Protein AF-0000000068165553 (afdb_homodimer)

Foldseek 3Di:
DLLLVLLVLLLVLLVVLQVQLVCLQPPLCCCCVQFQVQCSVPCDNVNSNVSSVLSNVLSVLSNVCSVPVPDPVSLVVNLVSLVVLLVVLVCCDPPVVRGDPVSSVVSNCSSVVSNCCSVPPD/DLLLVLLVLLLVLLVVLQVQLVCLQPPLCCCCVQFQVQCSVPCDNVNSNVSSVLSNVLSVLSNVCSVPVPDPVSLVVNLVSLVVLLVVLVCCDPPVVRGDPVSSVVSNCSSVVSNCCSVPVD

Solvent-accessible surface area (backbone atoms only — not comparable to full-atom values): 11768 Å² total; per-residue (Å²): 118,69,62,57,52,51,24,51,51,31,40,51,54,17,51,53,27,44,52,50,18,50,40,28,70,73,36,84,52,54,52,26,65,55,38,30,52,64,36,44,88,37,53,26,74,59,21,27,45,32,43,17,52,26,32,40,49,47,19,48,40,27,38,48,19,32,74,39,69,81,40,61,64,37,38,54,43,37,49,50,43,31,51,50,49,37,48,52,47,47,42,30,36,72,67,70,50,26,20,48,64,79,49,38,42,60,59,39,50,54,24,48,51,50,46,50,43,57,71,70,70,103,115,70,63,56,53,51,24,51,49,32,40,51,53,18,50,52,28,43,51,50,18,50,40,28,70,72,36,86,52,54,51,26,65,55,37,30,52,65,36,46,88,36,53,25,73,57,21,28,45,31,43,17,52,28,31,39,50,46,20,49,40,26,40,48,19,32,76,39,68,81,40,61,64,37,39,53,41,36,51,50,44,31,50,50,49,37,49,51,48,48,41,31,37,74,68,69,51,26,20,47,65,80,48,38,42,60,59,41,50,54,24,49,52,50,48,51,43,58,72,70,73,102

Organism: Acanthamoeba castellanii (strain ATCC 30010 / Neff) (NCBI:txid1257118)

Structure (mmCIF, N/CA/C/O backbone):
data_AF-0000000068165553-model_v1
#
loop_
_entity.id
_entity.type
_entity.pdbx_description
1 polymer 'Erg28 protein'
#
loop_
_atom_site.group_PDB
_atom_site.id
_atom_site.type_symbol
_atom_site.label_atom_id
_atom_site.label_alt_id
_atom_site.label_comp_id
_atom_site.label_asym_id
_atom_site.label_entity_id
_atom_site.label_seq_id
_atom_site.pdbx_PDB_ins_code
_atom_site.Cartn_x
_atom_site.Cartn_y
_atom_site.Cartn_z
_atom_site.occupancy
_atom_site.B_iso_or_equiv
_atom_site.auth_seq_id
_atom_site.auth_comp_id
_atom_site.auth_asym_id
_atom_site.auth_atom_id
_atom_site.pdbx_PDB_model_num
ATOM 1 N N . MET A 1 1 ? -20.203 17.797 14 1 48 1 MET A N 1
ATOM 2 C CA . MET A 1 1 ? -20.969 16.547 14.094 1 48 1 MET A CA 1
ATOM 3 C C . MET A 1 1 ? -20.547 15.578 13 1 48 1 MET A C 1
ATOM 5 O O . MET A 1 1 ? -20.312 14.398 13.273 1 48 1 MET A O 1
ATOM 9 N N . PHE A 1 2 ? -20.453 16.016 11.672 1 54.91 2 PHE A N 1
ATOM 10 C CA . PHE A 1 2 ? -20.141 15.227 10.484 1 54.91 2 PHE A CA 1
ATOM 11 C C . PHE A 1 2 ? -18.703 14.758 10.508 1 54.91 2 PHE A C 1
ATOM 13 O O . PHE A 1 2 ? -18.391 13.648 10.062 1 54.91 2 PHE A O 1
ATOM 20 N N . ALA A 1 3 ? -17.859 15.406 11.117 1 66.31 3 ALA A N 1
ATOM 21 C CA . ALA A 1 3 ? -16.438 15.062 11.242 1 66.31 3 ALA A CA 1
ATOM 22 C C . ALA A 1 3 ? -16.25 13.844 12.133 1 66.31 3 ALA A C 1
ATOM 24 O O . ALA A 1 3 ? -15.523 12.906 11.773 1 66.31 3 ALA A O 1
ATOM 25 N N . ASN A 1 4 ? -17.109 13.852 13.039 1 88 4 ASN A N 1
ATOM 26 C CA . ASN A 1 4 ? -17 12.734 13.969 1 88 4 ASN A CA 1
ATOM 27 C C . ASN A 1 4 ? -17.422 11.422 13.312 1 88 4 ASN A C 1
ATOM 29 O O . ASN A 1 4 ? -16.766 10.391 13.492 1 88 4 ASN A O 1
ATOM 33 N N . ALA A 1 5 ? -18.453 11.531 12.453 1 94.44 5 ALA A N 1
ATOM 34 C CA . ALA A 1 5 ? -18.953 10.328 11.789 1 94.44 5 ALA A CA 1
ATOM 35 C C . ALA A 1 5 ? -17.922 9.797 10.789 1 94.44 5 ALA A C 1
ATOM 37 O O . ALA A 1 5 ? -17.703 8.586 10.695 1 94.44 5 ALA A O 1
ATOM 38 N N . LEU A 1 6 ? -17.359 10.664 10.094 1 97 6 LEU A N 1
ATOM 39 C CA . LEU A 1 6 ? -16.344 10.273 9.125 1 97 6 LEU A CA 1
ATOM 40 C C . LEU A 1 6 ? -15.148 9.648 9.828 1 97 6 LEU A C 1
ATOM 42 O O . LEU A 1 6 ? -14.633 8.617 9.383 1 97 6 LEU A O 1
ATOM 46 N N . GLU A 1 7 ? -14.703 10.266 10.867 1 97.88 7 GLU A N 1
ATOM 47 C CA . GLU A 1 7 ? -13.555 9.75 11.617 1 97.88 7 GLU A CA 1
ATOM 48 C C . GLU A 1 7 ? -13.844 8.352 12.164 1 97.88 7 GLU A C 1
ATOM 50 O O . GLU A 1 7 ? -12.969 7.48 12.133 1 97.88 7 GLU A O 1
ATOM 55 N N . ASN A 1 8 ? -15.031 8.195 12.641 1 98 8 ASN A N 1
ATOM 56 C CA . ASN A 1 8 ? -15.414 6.867 13.117 1 98 8 ASN A CA 1
ATOM 57 C C . ASN A 1 8 ? -15.453 5.852 11.977 1 98 8 ASN A C 1
ATOM 59 O O . ASN A 1 8 ? -15.008 4.715 12.133 1 98 8 ASN A O 1
ATOM 63 N N . TRP A 1 9 ? -16 6.207 10.867 1 98.38 9 TRP A N 1
ATOM 64 C CA . TRP A 1 9 ? -16.047 5.359 9.68 1 98.38 9 TRP A CA 1
ATOM 65 C C . TRP A 1 9 ? -14.641 4.953 9.25 1 98.38 9 TRP A C 1
ATOM 67 O O . TRP A 1 9 ? -14.375 3.768 9.039 1 98.38 9 TRP A O 1
ATOM 77 N N . LEU A 1 10 ? -13.797 5.941 9.172 1 98.69 10 LEU A N 1
ATOM 78 C CA . LEU A 1 10 ? -12.43 5.672 8.734 1 98.69 10 LEU A CA 1
ATOM 79 C C . LEU A 1 10 ? -11.703 4.766 9.727 1 98.69 10 LEU A C 1
ATOM 81 O O . LEU A 1 10 ? -10.875 3.945 9.336 1 98.69 10 LEU A O 1
ATOM 85 N N . THR A 1 11 ? -12.008 4.914 11.008 1 98.69 11 THR A N 1
ATOM 86 C CA . THR A 1 11 ? -11.422 4.039 12.023 1 98.69 11 THR A CA 1
ATOM 87 C C . THR A 1 11 ? -11.852 2.592 11.797 1 98.69 11 THR A C 1
ATOM 89 O O . THR A 1 11 ? -11.031 1.678 11.867 1 98.69 11 THR A O 1
ATOM 92 N N . VAL A 1 12 ? -13.109 2.408 11.531 1 98.62 12 VAL A N 1
ATOM 93 C CA . VAL A 1 12 ? -13.641 1.071 11.289 1 98.62 12 VAL A CA 1
ATOM 94 C C . VAL A 1 12 ? -13.008 0.484 10.031 1 98.62 12 VAL A C 1
ATOM 96 O O . VAL A 1 12 ? -12.57 -0.668 10.023 1 98.62 12 VAL A O 1
ATOM 99 N N . VAL A 1 13 ? -12.977 1.275 8.984 1 98.56 13 VAL A N 1
ATOM 100 C CA . VAL A 1 13 ? -12.406 0.824 7.719 1 98.56 13 VAL A CA 1
ATOM 101 C C . VAL A 1 13 ? -10.938 0.456 7.91 1 98.56 13 VAL A C 1
ATOM 103 O O . VAL A 1 13 ? -10.461 -0.54 7.359 1 98.56 13 VAL A O 1
ATOM 106 N N . ALA A 1 14 ? -10.227 1.279 8.656 1 98.75 14 ALA A N 1
ATOM 107 C CA . ALA A 1 14 ? -8.828 0.975 8.945 1 98.75 14 ALA A CA 1
ATOM 108 C C . ALA A 1 14 ? -8.695 -0.332 9.719 1 98.75 14 ALA A C 1
ATOM 110 O O . ALA A 1 14 ? -7.812 -1.143 9.438 1 98.75 14 ALA A O 1
ATOM 111 N N . ALA A 1 15 ? -9.547 -0.566 10.672 1 98.38 15 ALA A N 1
ATOM 112 C CA . ALA A 1 15 ? -9.531 -1.804 11.445 1 98.38 15 ALA A CA 1
ATOM 113 C C . ALA A 1 15 ? -9.797 -3.014 10.555 1 98.38 15 ALA A C 1
ATOM 115 O O . ALA A 1 15 ? -9.148 -4.051 10.695 1 98.38 15 ALA A O 1
ATOM 116 N N . LEU A 1 16 ? -10.75 -2.877 9.656 1 97.5 16 LEU A N 1
ATOM 117 C CA . LEU A 1 16 ? -11.047 -3.945 8.711 1 97.5 16 LEU A CA 1
ATOM 118 C C . LEU A 1 16 ? -9.836 -4.262 7.844 1 97.5 16 LEU A C 1
ATOM 120 O O . LEU A 1 16 ? -9.562 -5.426 7.547 1 97.5 16 LEU A O 1
ATOM 124 N N . SER A 1 17 ? -9.125 -3.232 7.445 1 97.94 17 SER A N 1
ATOM 125 C CA . SER A 1 17 ? -7.945 -3.418 6.609 1 97.94 17 SER A CA 1
ATOM 126 C C . SER A 1 17 ? -6.82 -4.09 7.387 1 97.94 17 SER A C 1
A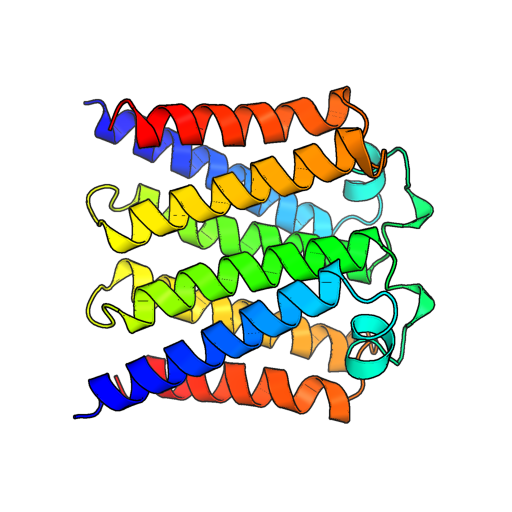TOM 128 O O . SER A 1 17 ? -6.066 -4.891 6.828 1 97.94 17 SER A O 1
ATOM 130 N N . ILE A 1 18 ? -6.652 -3.723 8.633 1 98.19 18 ILE A N 1
ATOM 131 C CA . ILE A 1 18 ? -5.656 -4.383 9.469 1 98.19 18 ILE A CA 1
ATOM 132 C C . ILE A 1 18 ? -6 -5.863 9.609 1 98.19 18 ILE A C 1
ATOM 134 O O . ILE A 1 18 ? -5.121 -6.723 9.516 1 98.19 18 ILE A O 1
ATOM 138 N N . PHE A 1 19 ? -7.246 -6.164 9.852 1 96.81 19 PHE A N 1
ATOM 139 C CA . PHE A 1 19 ? -7.695 -7.547 9.945 1 96.81 19 PHE A CA 1
ATOM 140 C C . PHE A 1 19 ? -7.426 -8.289 8.641 1 96.81 19 PHE A C 1
ATOM 142 O O . PHE A 1 19 ? -6.98 -9.438 8.664 1 96.81 19 PHE A O 1
ATOM 149 N N . GLY A 1 20 ? -7.738 -7.664 7.539 1 95.94 20 GLY A N 1
ATOM 150 C CA . GLY A 1 20 ? -7.438 -8.258 6.246 1 95.94 20 GLY A CA 1
ATOM 151 C C . GLY A 1 20 ? -5.961 -8.516 6.039 1 95.94 20 GLY A C 1
ATOM 152 O O . GLY A 1 20 ? -5.578 -9.555 5.496 1 95.94 20 GLY A O 1
ATOM 153 N N . SER A 1 21 ? -5.188 -7.547 6.441 1 97.81 21 SER A N 1
ATOM 154 C CA . SER A 1 21 ? -3.74 -7.715 6.359 1 97.81 21 SER A CA 1
ATOM 155 C C . SER A 1 21 ? -3.277 -8.914 7.18 1 97.81 21 SER A C 1
ATOM 157 O O . SER A 1 21 ? -2.498 -9.742 6.699 1 97.81 21 SER A O 1
ATOM 159 N N . LEU A 1 22 ? -3.729 -9.039 8.352 1 96.94 22 LEU A N 1
ATOM 160 C CA . LEU A 1 22 ? -3.365 -10.156 9.219 1 96.94 22 LEU A CA 1
ATOM 161 C C . LEU A 1 22 ? -3.783 -11.484 8.594 1 96.94 22 LEU A C 1
ATOM 163 O O . LEU A 1 22 ? -3.033 -12.461 8.648 1 96.94 22 LEU A O 1
ATOM 167 N N . GLN A 1 23 ? -4.953 -11.453 8.062 1 96 23 GLN A N 1
ATOM 168 C CA . GLN A 1 23 ? -5.426 -12.664 7.395 1 96 23 GLN A CA 1
ATOM 169 C C . GLN A 1 23 ? -4.523 -13.039 6.219 1 96 23 GLN A C 1
ATOM 171 O O . GLN A 1 23 ? -4.266 -14.219 5.977 1 96 23 GLN A O 1
ATOM 176 N N . ALA A 1 24 ? -4.137 -12.047 5.484 1 97.25 24 ALA A N 1
ATOM 177 C CA . ALA A 1 24 ? -3.266 -12.289 4.336 1 97.25 24 ALA A CA 1
ATOM 178 C C . ALA A 1 24 ? -1.939 -12.906 4.777 1 97.25 24 ALA A C 1
ATOM 180 O O . ALA A 1 24 ? -1.392 -13.773 4.09 1 97.25 24 ALA A O 1
ATOM 181 N N . TYR A 1 25 ? -1.4 -12.555 5.922 1 96.56 25 TYR A N 1
ATOM 182 C CA . TYR A 1 25 ? -0.109 -13.031 6.395 1 96.56 25 TYR A CA 1
ATOM 183 C C . TYR A 1 25 ? -0.252 -14.391 7.082 1 96.56 25 TYR A C 1
ATOM 185 O O . TYR A 1 25 ? 0.664 -15.211 7.039 1 96.56 25 TYR A O 1
ATOM 193 N N . LEU A 1 26 ? -1.396 -14.664 7.625 1 95.12 26 LEU A N 1
ATOM 194 C CA . LEU A 1 26 ? -1.494 -15.805 8.531 1 95.12 26 LEU A CA 1
ATOM 195 C C . LEU A 1 26 ? -2.279 -16.938 7.891 1 95.12 26 LEU A C 1
ATOM 197 O O . LEU A 1 26 ? -2.164 -18.094 8.312 1 95.12 26 LEU A O 1
ATOM 201 N N . SER A 1 27 ? -3.117 -16.578 6.996 1 93.5 27 SER A N 1
ATOM 202 C CA . SER A 1 27 ? -3.943 -17.594 6.359 1 93.5 27 SER A CA 1
ATOM 203 C C . SER A 1 27 ? -3.539 -17.812 4.906 1 93.5 27 SER A C 1
ATOM 205 O O . SER A 1 27 ? -3.451 -16.844 4.137 1 93.5 27 SER A O 1
ATOM 207 N N . THR A 1 28 ? -3.508 -19.062 4.496 1 90.5 28 THR A N 1
ATOM 208 C CA . THR A 1 28 ? -3.072 -19.391 3.143 1 90.5 28 THR A CA 1
ATOM 209 C C . THR A 1 28 ? -4.25 -19.359 2.176 1 90.5 28 THR A C 1
ATOM 211 O O . THR A 1 28 ? -4.078 -19.109 0.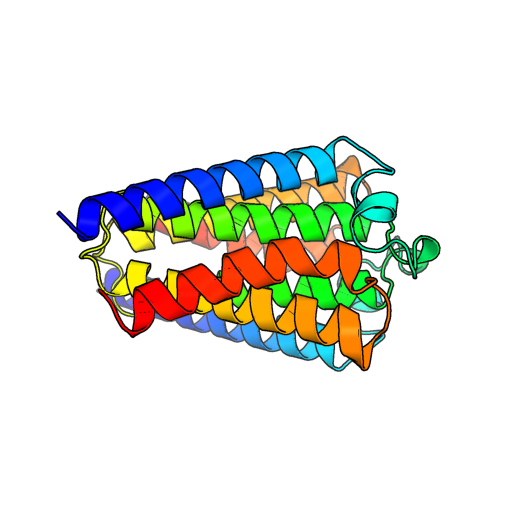981 1 90.5 28 THR A O 1
ATOM 214 N N . ASN A 1 29 ? -5.398 -19.484 2.697 1 94.06 29 ASN A N 1
ATOM 215 C CA . ASN A 1 29 ? -6.488 -19.75 1.765 1 94.06 29 ASN A CA 1
ATOM 216 C C . ASN A 1 29 ? -7.527 -18.625 1.792 1 94.06 29 ASN A C 1
ATOM 218 O O . ASN A 1 29 ? -8.328 -18.5 0.867 1 94.06 29 ASN A O 1
ATOM 222 N N . THR A 1 30 ? -7.48 -17.828 2.764 1 93.56 30 THR A N 1
ATOM 223 C CA . THR A 1 30 ? -8.555 -16.859 2.947 1 93.56 30 THR A CA 1
ATOM 224 C C . THR A 1 30 ? -8.602 -15.875 1.78 1 93.56 30 THR A C 1
ATOM 226 O O . THR A 1 30 ? -9.664 -15.648 1.196 1 93.56 30 THR A O 1
ATOM 229 N N . LEU A 1 31 ? -7.473 -15.305 1.436 1 95 31 LEU A N 1
ATOM 230 C CA . LEU A 1 31 ? -7.438 -14.344 0.342 1 95 31 LEU A CA 1
ATOM 231 C C . LEU A 1 31 ? -7.867 -14.992 -0.969 1 95 31 LEU A C 1
ATOM 233 O O . LEU A 1 31 ? -8.633 -14.398 -1.735 1 95 31 LEU A O 1
ATOM 237 N N . LYS A 1 32 ? -7.434 -16.234 -1.162 1 94.81 32 LYS A N 1
ATOM 238 C CA . LYS A 1 32 ? -7.762 -16.984 -2.369 1 94.81 32 LYS A CA 1
ATOM 239 C C . LYS A 1 32 ? -9.258 -17.266 -2.455 1 94.81 32 LYS A C 1
ATOM 241 O O . LYS A 1 32 ? -9.852 -17.156 -3.529 1 94.81 32 LYS A O 1
ATOM 246 N N . ASP A 1 33 ? -9.836 -17.562 -1.394 1 95.75 33 ASP A N 1
ATOM 247 C CA . ASP A 1 33 ? -11.219 -18.031 -1.386 1 95.75 33 ASP A CA 1
ATOM 248 C C . ASP A 1 33 ? -12.195 -16.859 -1.328 1 95.75 33 ASP A C 1
ATOM 250 O O . ASP A 1 33 ? -13.281 -16.922 -1.919 1 95.75 33 ASP A O 1
ATOM 254 N N . ARG A 1 34 ? -11.781 -15.805 -0.678 1 93.88 34 ARG A N 1
ATOM 255 C CA . ARG A 1 34 ? -12.75 -14.758 -0.386 1 93.88 34 ARG A CA 1
ATOM 256 C C . ARG A 1 34 ? -12.578 -13.562 -1.323 1 93.88 34 ARG A C 1
ATOM 258 O O . ARG A 1 34 ? -13.477 -12.734 -1.453 1 93.88 34 ARG A O 1
ATOM 265 N N . GLN A 1 35 ? -11.414 -13.508 -1.945 1 95.06 35 GLN A N 1
ATOM 266 C CA . GLN A 1 35 ? -11.195 -12.359 -2.82 1 95.06 35 GLN A CA 1
ATOM 267 C C . GLN A 1 35 ? -10.875 -12.805 -4.242 1 95.06 35 GLN A C 1
ATOM 269 O O . GLN A 1 35 ? -11.688 -12.648 -5.148 1 95.06 35 GLN A O 1
ATOM 274 N N . PHE A 1 36 ? -9.914 -13.461 -4.414 1 97.5 36 PHE A N 1
ATOM 275 C CA . PHE A 1 36 ? -9.453 -13.805 -5.754 1 97.5 36 PHE A CA 1
ATOM 276 C C . PHE A 1 36 ? -9.883 -15.219 -6.121 1 97.5 36 PHE A C 1
ATOM 278 O O . PHE A 1 36 ? -9.07 -16.016 -6.602 1 97.5 36 PHE A O 1
ATOM 285 N N . SER A 1 37 ? -11.156 -15.539 -5.926 1 96.69 37 SER A N 1
ATOM 286 C CA . SER A 1 37 ? -11.664 -16.906 -6.023 1 96.69 37 SER A CA 1
ATOM 287 C C . SER A 1 37 ? -11.727 -17.375 -7.473 1 96.69 37 SER A C 1
ATOM 289 O O . SER A 1 37 ? -11.797 -18.578 -7.742 1 96.69 37 SER A O 1
ATOM 291 N N . LEU A 1 38 ? -11.656 -16.484 -8.445 1 97.62 38 LEU A N 1
ATOM 292 C CA . LEU A 1 38 ? -11.695 -16.875 -9.852 1 97.62 38 LEU A CA 1
ATOM 293 C C . LEU A 1 38 ? -10.281 -17.125 -10.375 1 97.62 38 LEU A C 1
ATOM 295 O O . LEU A 1 38 ? -10.117 -17.578 -11.516 1 97.62 38 LEU A O 1
ATOM 299 N N . ALA A 1 39 ? -9.289 -16.875 -9.586 1 97.25 39 ALA A N 1
ATOM 300 C CA . ALA A 1 39 ? -7.887 -17.062 -9.961 1 97.25 39 ALA A CA 1
ATOM 301 C C . ALA A 1 39 ? -7.062 -17.531 -8.758 1 97.25 39 ALA A C 1
ATOM 303 O O . ALA A 1 39 ? -6.027 -16.938 -8.445 1 97.25 39 ALA A O 1
ATOM 304 N N . LYS A 1 40 ? -7.5 -18.531 -8.141 1 96.25 40 LYS A N 1
ATOM 305 C CA . LYS A 1 40 ? -6.887 -19.016 -6.906 1 96.25 40 LYS A CA 1
ATOM 306 C C . LYS A 1 40 ? -5.418 -19.359 -7.117 1 96.25 40 LYS A C 1
ATOM 308 O O . LYS A 1 40 ? -4.59 -19.141 -6.227 1 96.25 40 LYS A O 1
ATOM 313 N N . ASN A 1 41 ? -5.031 -19.812 -8.273 1 95.5 41 ASN A N 1
ATOM 314 C CA . ASN A 1 41 ? -3.662 -20.234 -8.57 1 95.5 41 ASN A CA 1
ATOM 315 C C . ASN A 1 41 ? -2.73 -19.031 -8.68 1 95.5 41 ASN A C 1
ATOM 317 O O . ASN A 1 41 ? -1.508 -19.172 -8.672 1 95.5 41 ASN A O 1
ATOM 321 N N . GLU A 1 42 ? -3.307 -17.844 -8.781 1 96.75 42 GLU A N 1
ATOM 322 C CA . GLU A 1 42 ? -2.502 -16.641 -8.93 1 96.75 42 GLU A CA 1
ATOM 323 C C . GLU A 1 42 ? -2.229 -15.992 -7.57 1 96.75 42 GLU A C 1
ATOM 325 O O . GLU A 1 42 ? -1.509 -15 -7.484 1 96.75 42 GLU A O 1
ATOM 330 N N . VAL A 1 43 ? -2.822 -16.547 -6.523 1 97.56 43 VAL A N 1
ATOM 331 C CA . VAL A 1 43 ? -2.586 -16.031 -5.18 1 97.56 43 VAL A CA 1
ATOM 332 C C . VAL A 1 43 ? -1.49 -16.844 -4.496 1 97.56 43 VAL A C 1
ATOM 334 O O . VAL A 1 43 ? -1.776 -17.688 -3.639 1 97.56 43 VAL A O 1
ATOM 337 N N . SER A 1 44 ? -0.308 -16.562 -4.871 1 97.38 44 SER A N 1
ATOM 338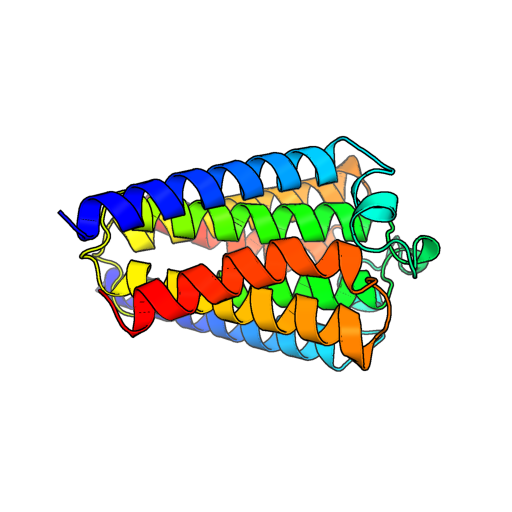 C CA . SER A 1 44 ? 0.868 -17.203 -4.285 1 97.38 44 SER A CA 1
ATOM 339 C C . SER A 1 44 ? 1.17 -16.625 -2.9 1 97.38 44 SER A C 1
ATOM 341 O O . SER A 1 44 ? 0.559 -15.648 -2.48 1 97.38 44 SER A O 1
ATOM 343 N N . PRO A 1 45 ? 2.109 -17.266 -2.17 1 97.25 45 PRO A N 1
ATOM 344 C CA . PRO A 1 45 ? 2.518 -16.688 -0.89 1 97.25 45 PRO A CA 1
ATOM 345 C C . PRO A 1 45 ? 3.043 -15.258 -1.035 1 97.25 45 PRO A C 1
ATOM 347 O O . PRO A 1 45 ? 2.748 -14.398 -0.2 1 97.25 45 PRO A O 1
ATOM 350 N N . VAL A 1 46 ? 3.756 -14.984 -2.104 1 97.69 46 VAL A N 1
ATOM 351 C CA . VAL A 1 46 ? 4.254 -13.633 -2.357 1 97.69 46 VAL A CA 1
ATOM 352 C C . VAL A 1 46 ? 3.082 -12.68 -2.557 1 97.69 46 VAL A C 1
ATOM 354 O O . VAL A 1 46 ? 3.076 -11.57 -2.012 1 97.69 46 VAL A O 1
ATOM 357 N N . ALA A 1 47 ? 2.064 -13.109 -3.324 1 98 47 ALA A N 1
ATOM 358 C CA . ALA A 1 47 ? 0.889 -12.281 -3.572 1 98 47 ALA A CA 1
ATOM 359 C C . ALA A 1 47 ? 0.171 -11.945 -2.27 1 98 47 ALA A C 1
ATOM 361 O O . ALA A 1 47 ? -0.257 -10.805 -2.066 1 98 47 ALA A O 1
ATOM 362 N N . ARG A 1 48 ? 0.118 -12.891 -1.385 1 98.12 48 ARG A N 1
ATOM 363 C CA . ARG A 1 48 ? -0.536 -12.664 -0.1 1 98.12 48 ARG A CA 1
ATOM 364 C C . ARG A 1 48 ? 0.215 -11.617 0.72 1 98.12 48 ARG A C 1
ATOM 366 O O . ARG A 1 48 ? -0.399 -10.75 1.345 1 98.12 48 ARG A O 1
ATOM 373 N N . ARG A 1 49 ? 1.448 -11.727 0.703 1 98.19 49 ARG A N 1
ATOM 374 C CA . ARG A 1 49 ? 2.248 -10.805 1.503 1 98.19 49 ARG A CA 1
ATOM 375 C C . ARG A 1 49 ? 2.234 -9.406 0.902 1 98.19 49 ARG A C 1
ATOM 377 O O . ARG A 1 49 ? 2.262 -8.414 1.631 1 98.19 49 ARG A O 1
ATOM 384 N N . LEU A 1 50 ? 2.203 -9.312 -0.405 1 98.38 50 LEU A N 1
ATOM 385 C CA . LEU A 1 50 ? 2.1 -8.016 -1.063 1 98.38 50 LEU A CA 1
ATOM 386 C C . LEU A 1 50 ? 0.74 -7.379 -0.8 1 98.38 50 LEU A C 1
ATOM 388 O O . LEU A 1 50 ? 0.648 -6.168 -0.583 1 98.38 50 LEU A O 1
ATOM 392 N N . PHE A 1 51 ? -0.288 -8.219 -0.777 1 98.69 51 PHE A N 1
ATOM 393 C CA . PHE A 1 51 ? -1.612 -7.73 -0.411 1 98.69 51 PHE A CA 1
ATOM 394 C C . PHE A 1 51 ? -1.614 -7.188 1.013 1 98.69 51 PHE A C 1
ATOM 396 O O . PHE A 1 51 ? -2.18 -6.121 1.274 1 98.69 51 PHE A O 1
ATOM 403 N N . GLY A 1 52 ? -1.033 -7.922 1.869 1 98.56 52 GLY A N 1
ATOM 404 C CA . GLY A 1 52 ? -0.935 -7.5 3.258 1 98.56 52 GLY A CA 1
ATOM 405 C C . GLY A 1 52 ? -0.198 -6.184 3.432 1 98.56 52 GLY A C 1
ATOM 406 O O . GLY A 1 52 ? -0.62 -5.328 4.211 1 98.56 52 GLY A O 1
ATOM 407 N N . ALA A 1 53 ? 0.894 -6.039 2.732 1 98.62 53 ALA A N 1
ATOM 408 C CA . ALA A 1 53 ? 1.678 -4.809 2.805 1 98.62 53 ALA A CA 1
ATOM 409 C C . ALA A 1 53 ? 0.87 -3.611 2.309 1 98.62 53 ALA A C 1
ATOM 411 O O . ALA A 1 53 ? 0.857 -2.555 2.947 1 98.62 53 ALA A O 1
ATOM 412 N N . TRP A 1 54 ? 0.205 -3.828 1.177 1 98.69 54 TRP A N 1
ATOM 413 C CA . TRP A 1 54 ? -0.628 -2.773 0.606 1 98.69 54 TRP A CA 1
ATOM 414 C C . TRP A 1 54 ? -1.71 -2.342 1.59 1 98.69 54 TRP A C 1
ATOM 416 O O . TRP A 1 54 ? -1.873 -1.15 1.86 1 98.69 54 TRP A O 1
ATOM 426 N N . THR A 1 55 ? -2.434 -3.27 2.17 1 98.5 55 THR A N 1
ATOM 427 C CA . THR A 1 55 ? -3.564 -2.959 3.037 1 98.5 55 THR A CA 1
ATOM 428 C C . THR A 1 55 ? -3.084 -2.387 4.367 1 98.5 55 THR A C 1
ATOM 430 O O . THR A 1 55 ? -3.756 -1.545 4.969 1 98.5 55 THR A O 1
ATOM 433 N N . LEU A 1 56 ? -1.941 -2.834 4.77 1 98.69 56 LEU A N 1
ATOM 434 C CA . LEU A 1 56 ? -1.379 -2.303 6.004 1 98.69 56 LEU A CA 1
ATOM 435 C C . LEU A 1 56 ? -1.02 -0.829 5.852 1 98.69 56 LEU A C 1
ATOM 437 O O . LEU A 1 56 ? -1.343 -0.012 6.715 1 98.69 56 LEU A O 1
ATOM 441 N N . VAL A 1 57 ? -0.383 -0.455 4.781 1 98.75 57 VAL A N 1
ATOM 442 C CA . VAL A 1 57 ? -0.028 0.94 4.543 1 98.75 57 VAL A CA 1
ATOM 443 C C . VAL A 1 57 ? -1.295 1.783 4.418 1 98.75 57 VAL A C 1
ATOM 445 O O . VAL A 1 57 ? -1.381 2.873 4.988 1 98.75 57 VAL A O 1
ATOM 448 N N . ALA A 1 58 ? -2.285 1.279 3.711 1 98.88 58 ALA A N 1
ATOM 449 C CA . ALA A 1 58 ? -3.547 2.002 3.572 1 98.88 58 ALA A CA 1
ATOM 450 C C . ALA A 1 58 ? -4.199 2.23 4.934 1 98.88 58 ALA A C 1
ATOM 452 O O . ALA A 1 58 ? -4.746 3.305 5.191 1 98.88 58 ALA A O 1
ATOM 453 N N . SER A 1 59 ? -4.125 1.258 5.773 1 98.75 59 SER A N 1
ATOM 454 C CA . SER A 1 59 ? -4.746 1.388 7.086 1 98.75 59 SER A CA 1
ATOM 455 C C . SER A 1 59 ? -4.055 2.455 7.926 1 98.75 59 SER A C 1
ATOM 457 O O . SER A 1 59 ? -4.703 3.168 8.695 1 98.75 59 SER A O 1
ATOM 459 N N . LEU A 1 60 ? -2.736 2.547 7.828 1 98.62 60 LEU A N 1
ATOM 460 C CA . LEU A 1 60 ? -1.994 3.58 8.539 1 98.62 60 LEU A CA 1
ATOM 461 C C . LEU A 1 60 ? -2.455 4.969 8.117 1 98.62 60 LEU A C 1
ATOM 463 O O . LEU A 1 60 ? -2.66 5.844 8.969 1 98.62 60 LEU A O 1
ATOM 467 N N . VAL A 1 61 ? -2.594 5.105 6.824 1 98.81 61 VAL A N 1
ATOM 468 C CA . VAL A 1 61 ? -3.053 6.387 6.293 1 98.81 61 VAL A CA 1
ATOM 469 C C . VAL A 1 61 ? -4.445 6.703 6.832 1 98.81 61 VAL A C 1
ATOM 471 O O . VAL A 1 61 ? -4.691 7.812 7.312 1 98.81 61 VAL A O 1
ATOM 474 N N . ARG A 1 62 ? -5.332 5.773 6.809 1 98.88 62 ARG A N 1
ATOM 475 C CA . ARG A 1 62 ? -6.73 5.988 7.168 1 98.88 62 ARG A CA 1
ATOM 476 C C . ARG A 1 62 ? -6.883 6.219 8.664 1 98.88 62 ARG A C 1
ATOM 478 O O . ARG A 1 62 ? -7.715 7.023 9.094 1 98.88 62 ARG A O 1
ATOM 485 N N . LEU A 1 63 ? -6.07 5.539 9.438 1 98.62 63 LEU A N 1
ATOM 486 C CA . LEU A 1 63 ? -6.086 5.762 10.875 1 98.62 63 LEU A CA 1
ATOM 487 C C . LEU A 1 63 ? -5.621 7.176 11.211 1 98.62 63 LEU A C 1
ATOM 489 O O . LEU A 1 63 ? -6.215 7.844 12.062 1 98.62 63 LEU A O 1
ATOM 493 N N . GLN A 1 64 ? -4.57 7.543 10.609 1 98.5 64 GLN A N 1
ATOM 494 C CA . GLN A 1 64 ? -4.062 8.891 10.852 1 98.5 64 GLN A CA 1
ATOM 495 C C . GLN A 1 64 ? -5.094 9.945 10.461 1 98.5 64 GLN A C 1
ATOM 497 O O . GLN A 1 64 ? -5.238 10.961 11.148 1 98.5 64 GLN A O 1
ATOM 502 N N . CYS A 1 65 ? -5.727 9.703 9.352 1 98.31 65 CYS A N 1
ATOM 503 C CA . CYS A 1 65 ? -6.758 10.641 8.922 1 98.31 65 CYS A CA 1
ATOM 504 C C . CYS A 1 65 ? -7.922 10.664 9.906 1 98.31 65 CYS A C 1
ATOM 506 O O . CYS A 1 65 ? -8.5 11.719 10.164 1 98.31 65 CYS A O 1
ATOM 508 N N . ALA A 1 66 ? -8.273 9.5 10.445 1 98.25 66 ALA A N 1
ATOM 509 C CA . ALA A 1 66 ? -9.352 9.414 11.422 1 98.25 66 ALA A CA 1
ATOM 510 C C . ALA A 1 66 ? -9.016 10.219 12.68 1 98.25 66 ALA A C 1
ATOM 512 O O . ALA A 1 66 ? -9.914 10.727 13.352 1 98.25 66 ALA A O 1
ATOM 513 N N . MET A 1 67 ? -7.758 10.375 12.945 1 97.25 67 MET A N 1
ATOM 514 C CA . MET A 1 67 ? -7.332 11.102 14.141 1 97.25 67 MET A CA 1
ATOM 515 C C . MET A 1 67 ? -7.391 12.609 13.906 1 97.25 67 MET A C 1
ATOM 517 O O . MET A 1 67 ? -7.598 13.383 14.852 1 97.25 67 MET A O 1
ATOM 521 N N . ASP A 1 68 ? -7.148 13.023 12.68 1 95.19 68 ASP A N 1
ATOM 522 C CA . ASP A 1 68 ? -7.203 14.43 12.32 1 95.19 68 ASP A CA 1
ATOM 523 C C . ASP A 1 68 ? -7.664 14.609 10.875 1 95.19 68 ASP A C 1
ATOM 525 O O . ASP A 1 68 ? -6.848 14.836 9.977 1 95.19 68 ASP A O 1
ATOM 529 N N . SER A 1 69 ? -8.93 14.664 10.773 1 95.88 69 SER A N 1
ATOM 530 C CA . SER A 1 69 ? -9.508 14.734 9.438 1 95.88 69 SER A CA 1
ATOM 531 C C . SER A 1 69 ? -9.43 16.141 8.867 1 95.88 69 SER A C 1
ATOM 533 O O . SER A 1 69 ? -9.758 16.375 7.703 1 95.88 69 SER A O 1
ATOM 535 N N . THR A 1 70 ? -8.93 17.125 9.664 1 95.75 70 THR A N 1
ATOM 536 C CA . THR A 1 70 ? -8.805 18.5 9.188 1 95.75 70 THR A CA 1
ATOM 537 C C . THR A 1 70 ? -7.453 18.719 8.523 1 95.75 70 THR A C 1
ATOM 539 O O . THR A 1 70 ? -7.25 19.734 7.84 1 95.75 70 THR A O 1
ATOM 542 N N . ASN A 1 71 ? -6.566 17.781 8.727 1 96.94 71 ASN A N 1
ATOM 543 C CA . ASN A 1 71 ? -5.258 17.859 8.094 1 96.94 71 ASN A CA 1
ATOM 544 C C . ASN A 1 71 ? -5.348 17.594 6.59 1 96.94 71 ASN A C 1
ATOM 546 O O . ASN A 1 71 ? -5.648 16.484 6.168 1 96.94 71 ASN A O 1
ATOM 550 N N . LYS A 1 72 ? -5.023 18.547 5.84 1 96.81 72 LYS A N 1
ATOM 551 C CA . LYS A 1 72 ? -5.223 18.469 4.395 1 96.81 72 LYS A CA 1
ATOM 552 C C . LYS A 1 72 ? -4.34 17.391 3.768 1 96.81 72 LYS A C 1
ATOM 554 O O . LYS A 1 72 ? -4.785 16.656 2.891 1 96.81 72 LYS A O 1
ATOM 559 N N . ALA A 1 73 ? -3.143 17.281 4.18 1 97.44 73 ALA A N 1
ATOM 560 C CA . ALA A 1 73 ? -2.191 16.359 3.582 1 97.44 73 ALA A CA 1
ATOM 561 C C . ALA A 1 73 ? -2.646 14.914 3.768 1 97.44 73 ALA A C 1
ATOM 563 O O . ALA A 1 73 ? -2.684 14.133 2.811 1 97.44 73 ALA A O 1
ATOM 564 N N . ILE A 1 74 ? -2.992 14.578 4.977 1 98.19 74 ILE A N 1
ATOM 565 C CA . ILE A 1 74 ? -3.404 13.203 5.258 1 98.19 74 ILE A CA 1
ATOM 566 C C . ILE A 1 74 ? -4.773 12.938 4.633 1 98.19 74 ILE A C 1
ATOM 568 O O . ILE A 1 74 ? -5.051 11.82 4.184 1 98.19 74 ILE A O 1
ATOM 572 N N . TYR A 1 75 ? -5.613 13.961 4.574 1 98.25 75 TYR A N 1
ATOM 573 C CA . TYR A 1 75 ? -6.941 13.836 3.982 1 98.25 75 TYR A CA 1
ATOM 574 C C . TYR A 1 75 ? -6.848 13.523 2.494 1 98.25 75 TYR A C 1
ATOM 576 O O . TYR A 1 75 ? -7.496 12.594 2.006 1 98.25 75 TYR A O 1
ATOM 584 N N . GLN A 1 76 ? -6.039 14.219 1.838 1 98.25 76 GLN A N 1
ATOM 585 C CA . GLN A 1 76 ? -5.863 13.984 0.408 1 98.25 76 GLN A CA 1
ATOM 586 C C . GLN A 1 76 ? -5.238 12.617 0.147 1 98.25 76 GLN A C 1
ATOM 588 O O . GLN A 1 76 ? -5.594 11.945 -0.818 1 98.25 76 GLN A O 1
ATOM 593 N N . THR A 1 77 ? -4.312 12.289 0.948 1 98.75 77 THR A N 1
ATOM 594 C CA . THR A 1 77 ? -3.68 10.984 0.803 1 98.75 77 THR A CA 1
ATOM 595 C C . THR A 1 77 ? -4.699 9.859 1.004 1 98.75 77 THR A C 1
ATOM 597 O O . THR A 1 77 ? -4.656 8.844 0.308 1 98.75 77 THR A O 1
ATOM 600 N N . THR A 1 78 ? -5.566 10.031 1.972 1 98.88 78 THR A N 1
ATOM 601 C CA . THR A 1 78 ? -6.602 9.039 2.238 1 98.88 78 THR A CA 1
ATOM 602 C C . THR A 1 78 ? -7.516 8.875 1.028 1 98.88 78 THR A C 1
ATOM 604 O O . THR A 1 78 ? -7.863 7.754 0.651 1 98.88 78 THR A O 1
ATOM 607 N N . ILE A 1 79 ? -7.887 9.977 0.415 1 98.88 79 ILE A N 1
ATOM 608 C CA . ILE A 1 79 ? -8.656 9.906 -0.824 1 98.88 79 ILE A CA 1
ATOM 609 C C . ILE A 1 79 ? -7.891 9.078 -1.855 1 98.88 79 ILE A C 1
ATOM 611 O O . ILE A 1 79 ? -8.477 8.227 -2.533 1 98.88 79 ILE A O 1
ATOM 615 N N . GLY A 1 80 ? -6.613 9.32 -1.944 1 98.81 80 GLY A N 1
ATOM 616 C CA . GLY A 1 80 ? -5.777 8.562 -2.863 1 98.81 80 GLY A CA 1
ATOM 617 C C . GLY A 1 80 ? -5.809 7.066 -2.605 1 98.81 80 GLY A C 1
ATOM 618 O O . GLY A 1 80 ? -5.832 6.27 -3.547 1 98.81 80 GLY A O 1
ATOM 619 N N . THR A 1 81 ? -5.805 6.648 -1.303 1 98.88 81 THR A N 1
ATOM 620 C CA . THR A 1 81 ? -5.836 5.223 -0.997 1 98.88 81 THR A CA 1
ATOM 621 C C . THR A 1 81 ? -7.137 4.594 -1.482 1 98.88 81 THR A C 1
ATOM 623 O O . THR A 1 81 ? -7.145 3.453 -1.951 1 98.88 81 THR A O 1
ATOM 626 N N . PHE A 1 82 ? -8.227 5.332 -1.38 1 98.88 82 PHE A N 1
ATOM 627 C CA . PHE A 1 82 ? -9.516 4.785 -1.795 1 98.88 82 PHE A CA 1
ATOM 628 C C . PHE A 1 82 ? -9.633 4.773 -3.314 1 98.88 82 PHE A C 1
ATOM 630 O O . PHE A 1 82 ? -10.266 3.885 -3.887 1 98.88 82 PHE A O 1
ATOM 637 N N . LEU A 1 83 ? -9.031 5.707 -3.951 1 98.81 83 LEU A N 1
ATOM 638 C CA . LEU A 1 83 ? -9.008 5.672 -5.41 1 98.81 83 LEU A CA 1
ATOM 639 C C . LEU A 1 83 ? -8.234 4.453 -5.91 1 98.81 83 LEU A C 1
ATOM 641 O O . LEU A 1 83 ? -8.648 3.793 -6.859 1 98.81 83 LEU A O 1
ATOM 645 N N . VAL A 1 84 ? -7.125 4.184 -5.281 1 98.69 84 VAL A N 1
ATOM 646 C CA . VAL A 1 84 ? -6.332 3.016 -5.656 1 98.69 84 VAL A CA 1
ATOM 647 C C . VAL A 1 84 ? -7.137 1.743 -5.402 1 98.69 84 VAL A C 1
ATOM 649 O O . VAL A 1 84 ? -7.188 0.853 -6.254 1 98.69 84 VAL A O 1
ATOM 652 N N . ALA A 1 85 ? -7.797 1.682 -4.211 1 98.69 85 ALA A N 1
ATOM 653 C CA . ALA A 1 85 ? -8.602 0.507 -3.893 1 98.69 85 ALA A CA 1
ATOM 654 C C . ALA A 1 85 ? -9.734 0.326 -4.906 1 98.69 85 ALA A C 1
ATOM 656 O O . ALA A 1 85 ? -9.961 -0.78 -5.402 1 98.69 85 ALA A O 1
ATOM 657 N N . PHE A 1 86 ? -10.391 1.377 -5.219 1 98.62 86 PHE A N 1
ATOM 658 C CA . PHE A 1 86 ? -11.492 1.338 -6.176 1 98.62 86 PHE A CA 1
ATOM 659 C C . PHE A 1 86 ? -11 0.905 -7.551 1 98.62 86 PHE A C 1
ATOM 661 O O . PHE A 1 86 ? -11.633 0.087 -8.219 1 98.62 86 PHE A O 1
ATOM 668 N N . GLY A 1 87 ? -9.914 1.401 -7.969 1 98.19 87 GLY A N 1
ATOM 669 C CA . GLY A 1 87 ? -9.336 1.042 -9.25 1 98.19 87 GLY A CA 1
ATOM 670 C C . GLY A 1 87 ? -8.859 -0.398 -9.305 1 98.19 87 GLY A C 1
ATOM 671 O O . GLY A 1 87 ? -9.094 -1.095 -10.297 1 98.19 87 GLY A O 1
ATOM 672 N N . VAL A 1 88 ? -8.172 -0.801 -8.266 1 98.25 88 VAL A N 1
ATOM 673 C CA . VAL A 1 88 ? -7.641 -2.162 -8.234 1 98.25 88 VAL A CA 1
ATOM 674 C C . VAL A 1 88 ? -8.797 -3.164 -8.297 1 98.25 88 VAL A C 1
ATOM 676 O O . VAL A 1 88 ? -8.805 -4.055 -9.148 1 98.25 88 VAL A O 1
ATOM 679 N N . TYR A 1 89 ? -9.789 -3.008 -7.461 1 98.31 89 TYR A N 1
ATOM 680 C CA . TYR A 1 89 ? -10.867 -3.988 -7.426 1 98.31 89 TYR A CA 1
ATOM 681 C C . TYR A 1 89 ? -11.773 -3.852 -8.648 1 98.31 89 TYR A C 1
ATOM 683 O O . TYR A 1 89 ? -12.328 -4.84 -9.125 1 98.31 89 TYR A O 1
ATOM 691 N N . GLY A 1 90 ? -11.922 -2.682 -9.172 1 98 90 GLY A N 1
ATOM 692 C CA . GLY A 1 90 ? -12.594 -2.535 -10.453 1 98 90 GLY A CA 1
ATOM 693 C C . GLY A 1 90 ? -11.906 -3.287 -11.578 1 98 90 GLY A C 1
ATOM 694 O O . GLY A 1 90 ? -12.562 -3.986 -12.352 1 98 90 GLY A O 1
ATOM 695 N N . TYR A 1 91 ? -10.625 -3.121 -11.625 1 98 91 TYR A N 1
ATOM 696 C CA . TYR A 1 91 ? -9.859 -3.781 -12.672 1 98 91 TYR A CA 1
ATOM 697 C C . TYR A 1 91 ? -9.898 -5.297 -12.508 1 98 91 TYR A C 1
ATOM 699 O O . TYR A 1 91 ? -10.07 -6.031 -13.484 1 98 91 TYR A O 1
ATOM 707 N N . GLU A 1 92 ? -9.758 -5.785 -11.273 1 98.12 92 GLU A N 1
ATOM 708 C CA . GLU A 1 92 ? -9.75 -7.219 -11.008 1 98.12 92 GLU A CA 1
ATOM 709 C C . GLU A 1 92 ? -11.102 -7.852 -11.336 1 98.12 92 GLU A C 1
ATOM 711 O O . GLU A 1 92 ? -11.164 -9.008 -11.766 1 98.12 92 GLU A O 1
ATOM 716 N N . CYS A 1 93 ? -12.094 -7.09 -11.102 1 97.81 93 CYS A N 1
ATOM 717 C CA . CYS A 1 93 ? -13.438 -7.621 -11.289 1 97.81 93 CYS A CA 1
ATOM 718 C C . CYS A 1 93 ? -13.852 -7.562 -12.75 1 97.81 93 CYS A C 1
ATOM 720 O O . CYS A 1 93 ? -14.359 -8.547 -13.297 1 97.81 93 CYS A O 1
ATOM 722 N N . PHE A 1 94 ? -13.547 -6.535 -13.477 1 97.88 94 PHE A N 1
ATOM 723 C CA . PHE A 1 94 ? -14.203 -6.324 -14.766 1 97.88 94 PHE A CA 1
ATOM 724 C C . PHE A 1 94 ? -13.219 -6.562 -15.906 1 97.88 94 PHE A C 1
ATOM 726 O O . PHE A 1 94 ? -13.633 -6.77 -17.047 1 97.88 94 PHE A O 1
ATOM 733 N N . VAL A 1 95 ? -11.977 -6.527 -15.68 1 97.94 95 VAL A N 1
ATOM 734 C CA . VAL A 1 95 ? -11 -6.672 -16.75 1 97.94 95 VAL A CA 1
ATOM 735 C C . VAL A 1 95 ? -10.219 -7.973 -16.578 1 97.94 95 VAL A C 1
ATOM 737 O O . VAL A 1 95 ? -10.328 -8.891 -17.391 1 97.94 95 VAL A O 1
ATOM 740 N N . ALA A 1 96 ? -9.555 -8.125 -15.477 1 97.56 96 ALA A N 1
ATOM 741 C CA . ALA A 1 96 ? -8.75 -9.32 -15.234 1 97.56 96 ALA A CA 1
ATOM 742 C C . ALA A 1 96 ? -9.633 -10.523 -14.914 1 97.56 96 ALA A C 1
ATOM 744 O O . ALA A 1 96 ? -9.219 -11.664 -15.094 1 97.56 96 ALA A O 1
ATOM 745 N N . LYS A 1 97 ? -10.844 -10.289 -14.367 1 97.88 97 LYS A N 1
ATOM 746 C CA . LYS A 1 97 ? -11.805 -11.328 -14.016 1 97.88 97 LYS A CA 1
ATOM 747 C C . LYS A 1 97 ? -11.195 -12.352 -13.062 1 97.88 97 LYS A C 1
ATOM 749 O O . LYS A 1 97 ? -11.312 -13.555 -13.273 1 97.88 97 LYS A O 1
ATOM 754 N N . THR A 1 98 ? -10.469 -11.766 -12.117 1 98.31 98 THR A N 1
ATOM 755 C CA . THR A 1 98 ? -9.867 -12.609 -11.086 1 98.31 98 THR A CA 1
ATOM 756 C C . THR A 1 98 ? -10.719 -12.602 -9.82 1 98.31 98 THR A C 1
ATOM 758 O O . THR A 1 98 ? -10.609 -13.508 -8.984 1 98.31 98 THR A O 1
ATOM 761 N N . VAL A 1 99 ? -11.469 -11.562 -9.594 1 98.25 99 VAL A N 1
ATOM 762 C CA . VAL A 1 99 ? -12.367 -11.422 -8.445 1 98.25 99 VAL A CA 1
ATOM 763 C C . VAL A 1 99 ? -13.82 -11.391 -8.93 1 98.25 99 VAL A C 1
ATOM 765 O O . VAL A 1 99 ? -14.188 -10.562 -9.766 1 98.25 99 VAL A O 1
ATOM 768 N N . PRO A 1 100 ? -14.648 -12.305 -8.422 1 98.19 100 PRO A N 1
ATOM 769 C CA . PRO A 1 100 ? -16.062 -12.219 -8.797 1 98.19 100 PRO A CA 1
ATOM 770 C C . PRO A 1 100 ? -16.766 -11 -8.188 1 98.19 100 PRO A C 1
ATOM 772 O O . PRO A 1 100 ? -16.328 -10.508 -7.141 1 98.19 100 PRO A O 1
ATOM 775 N N . PHE A 1 101 ? -17.828 -10.57 -8.812 1 97.25 101 PHE A N 1
ATOM 776 C CA . PHE A 1 101 ? -18.531 -9.359 -8.398 1 97.25 101 PHE A CA 1
ATOM 777 C C . PHE A 1 101 ? -18.938 -9.453 -6.934 1 97.25 101 PHE A C 1
ATOM 779 O O . PHE A 1 101 ? -18.828 -8.469 -6.188 1 97.25 101 PHE A O 1
ATOM 786 N N . LYS A 1 102 ? -19.406 -10.594 -6.57 1 97.38 102 LYS A N 1
ATOM 787 C CA . LYS A 1 102 ? -19.859 -10.805 -5.199 1 97.38 102 LYS A CA 1
ATOM 788 C C . LYS A 1 102 ? -18.75 -10.5 -4.199 1 97.38 102 LYS A C 1
ATOM 790 O O . LYS A 1 102 ? -19 -9.898 -3.152 1 97.38 102 LYS A O 1
ATOM 795 N N . HIS A 1 103 ? -17.5 -10.898 -4.434 1 97.06 103 HIS A N 1
ATOM 796 C CA . HIS A 1 103 ? -16.375 -10.711 -3.529 1 97.06 103 HIS A CA 1
ATOM 797 C C . HIS A 1 103 ? -15.789 -9.312 -3.67 1 97.06 103 HIS A C 1
ATOM 799 O O . HIS A 1 103 ? -15.133 -8.812 -2.752 1 97.06 103 HIS A O 1
ATOM 805 N N . ALA A 1 104 ? -16.031 -8.609 -4.82 1 97.19 104 ALA A N 1
ATOM 806 C CA . ALA A 1 104 ? -15.555 -7.25 -5.043 1 97.19 104 ALA A CA 1
ATOM 807 C C . ALA A 1 104 ? -16.5 -6.219 -4.438 1 97.19 104 ALA A C 1
ATOM 809 O O . ALA A 1 104 ? -16.141 -5.055 -4.27 1 97.19 104 ALA A O 1
ATOM 810 N N . LEU A 1 105 ? -17.656 -6.621 -4.105 1 96.62 105 LEU A N 1
ATOM 811 C CA . LEU A 1 105 ? -18.703 -5.699 -3.662 1 96.62 105 LEU A CA 1
ATOM 812 C C . LEU A 1 105 ? -18.297 -5.008 -2.363 1 96.62 105 LEU A C 1
ATOM 814 O O . LEU A 1 105 ? -18.391 -3.783 -2.256 1 96.62 105 LEU A O 1
ATOM 818 N N . PRO A 1 106 ? -17.812 -5.746 -1.358 1 96.69 106 PRO A N 1
ATOM 819 C CA . PRO A 1 106 ? -17.469 -5.066 -0.109 1 96.69 106 PRO A CA 1
ATOM 820 C C . PRO A 1 106 ? -16.391 -4.004 -0.298 1 96.69 106 PRO A C 1
ATOM 822 O O . PRO A 1 106 ? -16.578 -2.846 0.076 1 96.69 106 PRO A O 1
ATOM 825 N N . PRO A 1 107 ? -15.25 -4.309 -0.937 1 96.75 107 PRO A N 1
ATOM 826 C CA . PRO A 1 107 ? -14.266 -3.238 -1.127 1 96.75 107 PRO A CA 1
ATOM 827 C C . PRO A 1 107 ? -14.789 -2.111 -2.018 1 96.75 107 PRO A C 1
ATOM 829 O O . PRO A 1 107 ? -14.414 -0.95 -1.829 1 96.75 107 PRO A O 1
ATOM 832 N N . PHE A 1 108 ? -15.688 -2.369 -2.879 1 96.62 108 PHE A N 1
ATOM 833 C CA . PHE A 1 108 ? -16.297 -1.342 -3.709 1 96.62 108 PHE A CA 1
ATOM 834 C C . PHE A 1 108 ? -17.156 -0.406 -2.865 1 96.62 108 PHE A C 1
ATOM 836 O O . PHE A 1 108 ? -17.109 0.813 -3.035 1 96.62 108 PHE A O 1
ATOM 843 N N . ILE A 1 109 ? -17.906 -0.992 -2.086 1 97.31 109 ILE A N 1
ATOM 844 C CA . ILE A 1 109 ? -18.797 -0.208 -1.234 1 97.31 109 ILE A CA 1
ATOM 845 C C . ILE A 1 109 ? -17.969 0.634 -0.265 1 97.31 109 ILE A C 1
ATOM 847 O O . ILE A 1 109 ? -18.234 1.827 -0.09 1 97.31 109 ILE A O 1
ATOM 851 N N . VAL A 1 110 ? -17.016 -0.001 0.337 1 98.25 110 VAL A N 1
ATOM 852 C CA . VAL A 1 110 ? -16.188 0.706 1.306 1 98.25 110 VAL A CA 1
ATOM 853 C C . VAL A 1 110 ? -15.453 1.855 0.617 1 98.25 110 VAL A C 1
ATOM 855 O O . VAL A 1 110 ? -15.5 2.996 1.084 1 98.25 110 VAL A O 1
ATOM 858 N N . ALA A 1 111 ? -14.766 1.571 -0.49 1 98.69 111 ALA A N 1
ATOM 859 C CA . ALA A 1 111 ? -14.016 2.604 -1.2 1 98.69 111 ALA A CA 1
ATOM 860 C C . ALA A 1 111 ? -14.953 3.66 -1.781 1 98.69 111 ALA A C 1
ATOM 862 O O . ALA A 1 111 ? -14.68 4.859 -1.68 1 98.69 111 ALA A O 1
ATOM 863 N N . GLY A 1 112 ? -16.047 3.23 -2.344 1 98.19 112 GLY A N 1
ATOM 864 C CA . GLY A 1 112 ? -17 4.148 -2.943 1 98.19 112 GLY A CA 1
ATOM 865 C C . GLY A 1 112 ? -17.656 5.074 -1.933 1 98.19 112 GLY A C 1
ATOM 866 O O . GLY A 1 112 ? -17.719 6.285 -2.145 1 98.19 112 GLY A O 1
ATOM 867 N N . THR A 1 113 ? -18.125 4.527 -0.881 1 98.12 113 THR A N 1
ATOM 868 C CA . THR A 1 113 ? -18.75 5.324 0.167 1 98.12 113 THR A CA 1
ATOM 869 C C . THR A 1 113 ? -17.766 6.309 0.769 1 98.12 113 THR A C 1
ATOM 871 O O . THR A 1 113 ? -18.109 7.461 1.036 1 98.12 113 THR A O 1
ATOM 874 N N . SER A 1 114 ? -16.547 5.867 1.01 1 98.69 114 SER A N 1
ATOM 875 C CA . SER A 1 114 ? -15.523 6.75 1.562 1 98.69 114 SER A CA 1
ATOM 876 C C . SER A 1 114 ? -15.211 7.902 0.612 1 98.69 114 SER A C 1
ATOM 878 O O . SER A 1 114 ? -15.117 9.055 1.035 1 98.69 114 SER A O 1
ATOM 880 N N . LEU A 1 115 ? -15.117 7.617 -0.665 1 98.69 115 LEU A N 1
ATOM 881 C CA . LEU A 1 115 ? -14.82 8.641 -1.66 1 98.69 115 LEU A CA 1
ATOM 882 C C . LEU A 1 115 ? -15.945 9.664 -1.74 1 98.69 115 LEU A C 1
ATOM 884 O O . LEU A 1 115 ? -15.695 10.875 -1.722 1 98.69 115 LEU A O 1
ATOM 888 N N . VAL A 1 116 ? -17.125 9.164 -1.825 1 98.12 116 VAL A N 1
ATOM 889 C CA . VAL A 1 116 ? -18.281 10.062 -1.913 1 98.12 116 VAL A CA 1
ATOM 890 C C . VAL A 1 116 ? -18.344 10.938 -0.661 1 98.12 116 VAL A C 1
ATOM 892 O O . VAL A 1 116 ? -18.516 12.156 -0.754 1 98.12 116 VAL A O 1
ATOM 895 N N . TRP A 1 117 ? -18.172 10.344 0.462 1 97.81 117 TRP A N 1
ATOM 896 C CA . TRP A 1 117 ? -18.25 11.047 1.735 1 97.81 117 TRP A CA 1
ATOM 897 C C . TRP A 1 117 ? -17.141 12.102 1.84 1 97.81 117 TRP A C 1
ATOM 899 O O . TRP A 1 117 ? -17.391 13.234 2.234 1 97.81 117 TRP A O 1
ATOM 909 N N . MET A 1 118 ? -15.992 11.773 1.455 1 98.12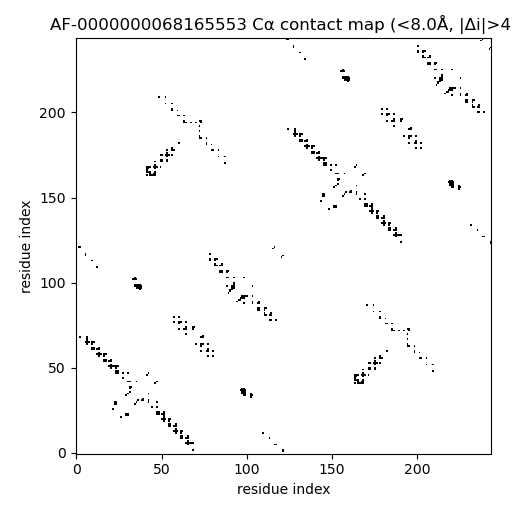 118 MET A N 1
ATOM 910 C CA . MET A 1 118 ? -14.844 12.648 1.64 1 98.12 118 MET A CA 1
ATOM 911 C C . MET A 1 118 ? -14.828 13.758 0.591 1 98.12 118 MET A C 1
ATOM 913 O O . MET A 1 118 ? -14.414 14.883 0.876 1 98.12 118 MET A O 1
ATOM 917 N N . LEU A 1 119 ? -15.328 13.516 -0.533 1 97.31 119 LEU A N 1
ATOM 918 C CA . LEU A 1 119 ? -15.242 14.477 -1.624 1 97.31 119 LEU A CA 1
ATOM 919 C C . LEU A 1 119 ? -16.438 15.414 -1.623 1 97.31 119 LEU A C 1
ATOM 921 O O . LEU A 1 119 ? -16.344 16.578 -2.029 1 97.31 119 LEU A O 1
ATOM 925 N N . PHE A 1 120 ? -17.547 14.938 -1.044 1 93.88 120 PHE A N 1
ATOM 926 C CA . PHE A 1 120 ? -18.766 15.727 -1.259 1 93.88 120 PHE A CA 1
ATOM 927 C C . PHE A 1 120 ? -19.391 16.125 0.07 1 93.88 120 PHE A C 1
ATOM 929 O O . PHE A 1 120 ? -20.219 17.031 0.123 1 93.88 120 PHE A O 1
ATOM 936 N N . PHE A 1 121 ? -19.062 15.562 1.153 1 86.56 121 PHE A N 1
ATOM 937 C CA . PHE A 1 121 ? -19.797 15.828 2.389 1 86.56 121 PHE A CA 1
ATOM 938 C C . PHE A 1 121 ? -18.844 16.266 3.494 1 86.56 121 PHE A C 1
ATOM 940 O O . PHE A 1 121 ? -19.219 16.312 4.668 1 86.56 121 PHE A O 1
ATOM 947 N N . HIS A 1 122 ? -17.531 16.438 3.232 1 80.31 122 HIS A N 1
ATOM 948 C CA . HIS A 1 122 ? -16.625 16.953 4.238 1 80.31 122 HIS A CA 1
ATOM 949 C C . HIS A 1 122 ? -16 18.266 3.793 1 80.31 122 HIS A C 1
ATOM 951 O O . HIS A 1 122 ? -15.766 18.484 2.6 1 80.31 122 HIS A O 1
ATOM 957 N N . MET B 1 1 ? 17.641 24.156 6.203 1 46.75 1 MET B N 1
ATOM 958 C CA . MET B 1 1 ? 18.516 23.531 5.203 1 46.75 1 MET B CA 1
ATOM 959 C C . MET B 1 1 ? 18.25 22.047 5.098 1 46.75 1 MET B C 1
ATOM 961 O O . MET B 1 1 ? 18.094 21.5 3.996 1 46.75 1 MET B O 1
ATOM 965 N N . PHE B 1 2 ? 18.219 21.266 6.285 1 52.72 2 PHE B N 1
ATOM 966 C CA . PHE B 1 2 ? 18.062 19.812 6.391 1 52.72 2 PHE B CA 1
ATOM 967 C C . PHE B 1 2 ? 16.656 19.391 5.949 1 52.72 2 PHE B C 1
ATOM 969 O O . PHE B 1 2 ? 16.484 18.328 5.355 1 52.72 2 PHE B O 1
ATOM 976 N N . ALA B 1 3 ? 15.758 20.219 6.07 1 65.69 3 ALA B N 1
ATOM 977 C CA . ALA B 1 3 ? 14.383 19.953 5.66 1 65.69 3 ALA B CA 1
ATOM 978 C C . ALA B 1 3 ? 14.266 19.875 4.141 1 65.69 3 ALA B C 1
ATOM 980 O O . ALA B 1 3 ? 13.641 18.953 3.604 1 65.69 3 ALA B O 1
ATOM 981 N N . ASN B 1 4 ? 15.047 20.672 3.605 1 87.31 4 ASN B N 1
ATOM 982 C CA . ASN B 1 4 ? 15.016 20.703 2.146 1 87.31 4 ASN B CA 1
ATOM 983 C C . ASN B 1 4 ? 15.617 19.438 1.551 1 87.31 4 ASN B C 1
ATOM 985 O O . ASN B 1 4 ? 15.062 18.859 0.612 1 87.31 4 ASN B O 1
ATOM 989 N N . ALA B 1 5 ? 16.656 18.953 2.254 1 94.25 5 ALA B N 1
ATOM 990 C CA . ALA B 1 5 ? 17.328 17.75 1.749 1 94.25 5 ALA B CA 1
ATOM 991 C C . ALA B 1 5 ? 16.422 16.531 1.903 1 94.25 5 ALA B C 1
ATOM 993 O O . ALA B 1 5 ? 16.344 15.688 1 1 94.25 5 ALA B O 1
ATOM 994 N N . LEU B 1 6 ? 15.805 16.453 2.98 1 96.94 6 LEU B N 1
ATOM 995 C CA . LEU B 1 6 ? 14.891 15.336 3.219 1 96.94 6 LEU B CA 1
ATOM 996 C C . LEU B 1 6 ? 13.734 15.367 2.229 1 96.94 6 LEU B C 1
ATOM 998 O O . LEU B 1 6 ? 13.367 14.328 1.669 1 96.94 6 LEU B O 1
ATOM 1002 N N . GLU B 1 7 ? 13.164 16.5 2.051 1 97.81 7 GLU B N 1
ATOM 1003 C CA . GLU B 1 7 ? 12.047 16.641 1.122 1 97.81 7 GLU B CA 1
ATOM 1004 C C . GLU B 1 7 ? 12.453 16.25 -0.295 1 97.81 7 GLU B C 1
ATOM 1006 O O . GLU B 1 7 ? 11.695 15.586 -1.005 1 97.81 7 GLU B O 1
ATOM 1011 N N . ASN B 1 8 ? 13.633 16.656 -0.653 1 97.94 8 ASN B N 1
ATOM 1012 C CA . ASN B 1 8 ? 14.141 16.266 -1.965 1 97.94 8 ASN B CA 1
ATOM 1013 C C . ASN B 1 8 ? 14.359 14.758 -2.049 1 97.94 8 ASN B C 1
ATOM 1015 O O . ASN B 1 8 ? 14.039 14.133 -3.061 1 97.94 8 ASN B O 1
ATOM 1019 N N . TRP B 1 9 ? 14.922 14.172 -1.049 1 98.31 9 TRP B N 1
ATOM 1020 C CA . TRP B 1 9 ? 15.125 12.727 -0.972 1 98.31 9 TRP B CA 1
ATOM 1021 C C . TRP B 1 9 ? 13.805 11.977 -1.102 1 98.31 9 TRP B C 1
ATOM 1023 O O . TRP B 1 9 ? 13.688 11.062 -1.913 1 98.31 9 TRP B O 1
ATOM 1033 N N . LEU B 1 10 ? 12.852 12.43 -0.333 1 98.62 10 LEU B N 1
ATOM 1034 C CA . LEU B 1 10 ? 11.555 11.758 -0.346 1 98.62 10 LEU B CA 1
ATOM 1035 C C . LEU B 1 10 ? 10.891 11.898 -1.71 1 98.62 10 LEU B C 1
ATOM 1037 O O . LEU B 1 10 ? 10.18 10.992 -2.154 1 98.62 10 LEU B O 1
ATOM 1041 N N . THR B 1 11 ? 11.102 13.031 -2.373 1 98.69 11 THR B N 1
ATOM 1042 C CA . THR B 1 11 ? 10.57 13.219 -3.717 1 98.69 11 THR B CA 1
ATOM 1043 C C . THR B 1 11 ? 11.172 12.211 -4.688 1 98.69 11 THR B C 1
ATOM 1045 O O . THR B 1 11 ? 10.453 11.609 -5.492 1 98.69 11 THR B O 1
ATOM 1048 N N . VAL B 1 12 ? 12.461 12.031 -4.602 1 98.62 12 VAL B N 1
ATOM 1049 C CA . VAL B 1 12 ? 13.156 11.086 -5.469 1 98.62 12 VAL B CA 1
ATOM 1050 C C . VAL B 1 12 ? 12.672 9.664 -5.18 1 98.62 12 VAL B C 1
ATOM 1052 O O . VAL B 1 12 ? 12.367 8.906 -6.105 1 98.62 12 VAL B O 1
ATOM 1055 N N . VAL B 1 13 ? 12.594 9.328 -3.906 1 98.62 13 VAL B N 1
ATOM 1056 C CA . VAL B 1 13 ? 12.156 7.996 -3.504 1 98.62 13 VAL B CA 1
ATOM 1057 C C . VAL B 1 13 ? 10.727 7.75 -3.992 1 98.62 13 VAL B C 1
ATOM 1059 O O . VAL B 1 13 ? 10.398 6.656 -4.453 1 98.62 13 VAL B O 1
ATOM 1062 N N . ALA B 1 14 ? 9.891 8.758 -3.852 1 98.75 14 ALA B N 1
ATOM 1063 C CA . ALA B 1 14 ? 8.523 8.633 -4.34 1 98.75 14 ALA B CA 1
ATOM 1064 C C . ALA B 1 14 ? 8.492 8.422 -5.852 1 98.75 14 ALA B C 1
ATOM 1066 O O . ALA B 1 14 ? 7.723 7.609 -6.359 1 98.75 14 ALA B O 1
ATOM 1067 N N . ALA B 1 15 ? 9.312 9.133 -6.574 1 98.38 15 ALA B N 1
ATOM 1068 C CA . ALA B 1 15 ? 9.383 8.977 -8.023 1 98.38 15 ALA B CA 1
ATOM 1069 C C . ALA B 1 15 ? 9.844 7.574 -8.406 1 98.38 15 ALA B C 1
ATOM 1071 O O . ALA B 1 15 ? 9.305 6.973 -9.336 1 98.38 15 ALA B O 1
ATOM 1072 N N . LEU B 1 16 ? 10.82 7.062 -7.688 1 97.5 16 LEU B N 1
ATOM 1073 C CA . LEU B 1 16 ? 11.289 5.703 -7.918 1 97.5 16 LEU B CA 1
ATOM 1074 C C . LEU B 1 16 ? 10.172 4.688 -7.691 1 97.5 16 LEU B C 1
ATOM 1076 O O . LEU B 1 16 ? 10.055 3.713 -8.438 1 97.5 16 LEU B O 1
ATOM 1080 N N . SER B 1 17 ? 9.375 4.93 -6.684 1 97.94 17 SER B N 1
ATOM 1081 C CA . SER B 1 17 ? 8.273 4.023 -6.375 1 97.94 17 SER B CA 1
ATOM 1082 C C . SER B 1 17 ? 7.188 4.094 -7.441 1 97.94 17 SER B C 1
ATOM 1084 O O . SER B 1 17 ? 6.566 3.08 -7.77 1 97.94 17 SER B O 1
ATOM 1086 N N . ILE B 1 18 ? 6.906 5.273 -7.938 1 98.19 18 ILE B N 1
ATOM 1087 C CA . ILE B 1 18 ? 5.949 5.414 -9.031 1 98.19 18 ILE B CA 1
ATOM 1088 C C . ILE B 1 18 ? 6.453 4.66 -10.258 1 98.19 18 ILE B C 1
ATOM 1090 O O . ILE B 1 18 ? 5.684 3.955 -10.922 1 98.19 18 ILE B O 1
ATOM 1094 N N . PHE B 1 19 ? 7.707 4.812 -10.562 1 96.81 19 PHE B N 1
ATOM 1095 C CA . PHE B 1 19 ? 8.305 4.09 -11.68 1 96.81 19 PHE B CA 1
ATOM 1096 C C . PHE B 1 19 ? 8.195 2.584 -11.477 1 96.81 19 PHE B C 1
ATOM 1098 O O . PHE B 1 19 ? 7.879 1.848 -12.406 1 96.81 19 PHE B O 1
ATOM 1105 N N . GLY B 1 20 ? 8.5 2.135 -10.289 1 96 20 GLY B N 1
ATOM 1106 C CA . GLY B 1 20 ? 8.344 0.725 -9.977 1 96 20 GLY B CA 1
ATOM 1107 C C . GLY B 1 20 ? 6.914 0.236 -10.133 1 96 20 GLY B C 1
ATOM 1108 O O . GLY B 1 20 ? 6.68 -0.865 -10.633 1 96 20 GLY B O 1
ATOM 1109 N N . SER B 1 21 ? 6.004 1.054 -9.672 1 97.88 21 SER B N 1
ATOM 1110 C CA . SER B 1 21 ? 4.59 0.723 -9.828 1 97.88 21 SER B CA 1
ATOM 1111 C C . SER B 1 21 ? 4.223 0.586 -11.305 1 97.88 21 SER B C 1
ATOM 1113 O O . SER B 1 21 ? 3.568 -0.383 -11.695 1 97.88 21 SER B O 1
ATOM 1115 N N . LEU B 1 22 ? 4.625 1.491 -12.086 1 97 22 LEU B N 1
ATOM 1116 C CA . LEU B 1 22 ? 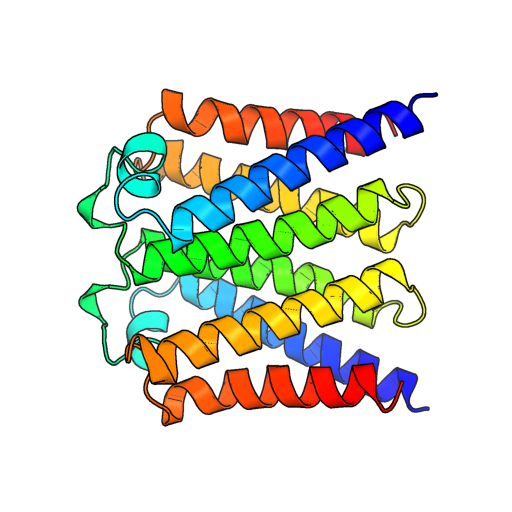4.344 1.45 -13.523 1 97 22 LEU B CA 1
ATOM 1117 C C . LEU B 1 22 ? 4.941 0.201 -14.156 1 97 22 LEU B C 1
ATOM 1119 O O . LEU B 1 22 ? 4.305 -0.44 -14.992 1 97 22 LEU B O 1
ATOM 1123 N N . GLN B 1 23 ? 6.121 -0.089 -13.742 1 96 23 GLN B N 1
ATOM 1124 C CA . GLN B 1 23 ? 6.766 -1.294 -14.258 1 96 23 GLN B CA 1
ATOM 1125 C C . GLN B 1 23 ? 5.977 -2.543 -13.875 1 96 23 GLN B C 1
ATOM 1127 O O . GLN B 1 23 ? 5.863 -3.48 -14.664 1 96 23 GLN B O 1
ATOM 1132 N N . ALA B 1 24 ? 5.516 -2.564 -12.664 1 97.19 24 ALA B N 1
ATOM 1133 C CA . ALA B 1 24 ? 4.746 -3.713 -12.195 1 97.19 24 ALA B CA 1
ATOM 1134 C C . ALA B 1 24 ? 3.475 -3.893 -13.023 1 97.19 24 ALA B C 1
ATOM 1136 O O . ALA B 1 24 ? 3.07 -5.023 -13.312 1 97.19 24 ALA B O 1
ATOM 1137 N N . TYR B 1 25 ? 2.84 -2.826 -13.477 1 96.44 25 TYR B N 1
ATOM 1138 C CA . TYR B 1 25 ? 1.586 -2.895 -14.219 1 96.44 25 TYR B CA 1
ATOM 1139 C C . TYR B 1 25 ? 1.842 -3.166 -15.695 1 96.44 25 TYR B C 1
ATOM 1141 O O . TYR B 1 25 ? 1.025 -3.801 -16.375 1 96.44 25 TYR B O 1
ATOM 1149 N N . LEU B 1 26 ? 2.977 -2.775 -16.188 1 95 26 LEU B N 1
ATOM 1150 C CA . LEU B 1 26 ? 3.152 -2.75 -17.625 1 95 26 LEU B CA 1
ATOM 1151 C C . LEU B 1 26 ? 4.09 -3.863 -18.078 1 95 26 LEU B C 1
ATOM 1153 O O . LEU B 1 26 ? 4.086 -4.25 -19.25 1 95 26 LEU B O 1
ATOM 1157 N N . SER B 1 27 ? 4.926 -4.254 -17.188 1 93.44 27 SER B N 1
ATOM 1158 C CA . SER B 1 27 ? 5.891 -5.289 -17.547 1 93.44 27 SER B CA 1
ATOM 1159 C C . SER B 1 27 ? 5.602 -6.598 -16.828 1 93.44 27 SER B C 1
ATOM 1161 O O . SER B 1 27 ? 5.465 -6.617 -15.602 1 93.44 27 SER B O 1
ATOM 1163 N N . THR B 1 28 ? 5.727 -7.684 -17.547 1 90.12 28 THR B N 1
ATOM 1164 C CA . THR B 1 28 ? 5.414 -8.992 -16.984 1 90.12 28 THR B CA 1
ATOM 1165 C C . THR B 1 28 ? 6.645 -9.602 -16.312 1 90.12 28 THR B C 1
ATOM 1167 O O . THR B 1 28 ? 6.52 -10.398 -15.383 1 90.12 28 THR B O 1
ATOM 1170 N N . ASN B 1 29 ? 7.762 -9.117 -16.688 1 94.06 29 ASN B N 1
ATOM 1171 C CA . ASN B 1 29 ? 8.938 -9.875 -16.266 1 94.06 29 ASN B CA 1
ATOM 1172 C C . ASN B 1 29 ? 9.836 -9.055 -15.352 1 94.06 29 ASN B C 1
ATOM 1174 O O . ASN B 1 29 ? 10.672 -9.609 -14.633 1 94.06 29 ASN B O 1
ATOM 1178 N N . THR B 1 30 ? 9.641 -7.809 -15.336 1 93.62 30 THR B N 1
ATOM 1179 C CA . THR B 1 30 ? 10.578 -6.945 -14.633 1 93.62 30 THR B CA 1
ATOM 1180 C C . THR B 1 30 ? 10.578 -7.258 -13.133 1 93.62 30 THR B C 1
ATOM 1182 O O . THR B 1 30 ? 11.641 -7.449 -12.539 1 93.62 30 THR B O 1
ATOM 1185 N N . LEU B 1 31 ? 9.414 -7.324 -12.547 1 95.06 31 LEU B N 1
ATOM 1186 C CA . LEU B 1 31 ? 9.328 -7.598 -11.117 1 95.06 31 LEU B CA 1
ATOM 1187 C C . LEU B 1 31 ? 9.906 -8.969 -10.797 1 95.06 31 LEU B C 1
ATOM 1189 O O . LEU B 1 31 ? 10.633 -9.125 -9.805 1 95.06 31 LEU B O 1
ATOM 1193 N N . LYS B 1 32 ? 9.641 -9.922 -11.672 1 94.69 32 LYS B N 1
ATOM 1194 C CA . LYS B 1 32 ? 10.141 -11.289 -11.508 1 94.69 32 LYS B CA 1
ATOM 1195 C C . LYS B 1 32 ? 11.664 -11.336 -11.562 1 94.69 32 LYS B C 1
ATOM 1197 O O . LYS B 1 32 ? 12.297 -12.016 -10.758 1 94.69 32 LYS B O 1
ATOM 1202 N N . ASP B 1 33 ? 12.203 -10.617 -12.438 1 95.75 33 ASP B N 1
ATOM 1203 C CA . ASP B 1 33 ? 13.625 -10.742 -12.727 1 95.75 33 ASP B CA 1
ATOM 1204 C C . ASP B 1 33 ? 14.453 -9.867 -11.789 1 95.75 33 ASP B C 1
ATOM 1206 O O . ASP B 1 33 ? 15.57 -10.234 -11.414 1 95.75 33 ASP B O 1
ATOM 1210 N N . ARG B 1 34 ? 13.867 -8.766 -11.375 1 93.94 34 ARG B N 1
ATOM 1211 C CA . ARG B 1 34 ? 14.695 -7.781 -10.68 1 93.94 34 ARG B CA 1
ATOM 1212 C C . ARG B 1 34 ? 14.422 -7.809 -9.172 1 93.94 34 ARG B C 1
ATOM 1214 O O . ARG B 1 34 ? 15.219 -7.289 -8.391 1 93.94 34 ARG B O 1
ATOM 1221 N N . GLN B 1 35 ? 13.305 -8.422 -8.828 1 95.12 35 GLN B N 1
ATOM 1222 C CA . GLN B 1 35 ? 13 -8.422 -7.402 1 95.12 35 GLN B CA 1
ATOM 1223 C C . GLN B 1 35 ? 12.805 -9.852 -6.887 1 95.12 35 GLN B C 1
ATOM 1225 O O . GLN B 1 35 ? 13.648 -10.367 -6.148 1 95.12 35 GLN B O 1
ATOM 1230 N N . PHE B 1 36 ? 11.945 -10.492 -7.344 1 97.56 36 PHE B N 1
ATOM 1231 C CA . PHE B 1 36 ? 11.602 -11.812 -6.816 1 97.56 36 PHE B CA 1
ATOM 1232 C C . PHE B 1 36 ? 12.211 -12.914 -7.672 1 97.56 36 PHE B C 1
ATOM 1234 O O . PHE B 1 36 ? 11.523 -13.867 -8.047 1 97.56 36 PHE B O 1
ATOM 1241 N N . SER B 1 37 ? 13.492 -12.805 -7.977 1 96.75 37 SER B N 1
ATOM 1242 C CA . SER B 1 37 ? 14.164 -13.648 -8.961 1 96.75 37 SER B CA 1
ATOM 1243 C C . SER B 1 37 ? 14.344 -15.07 -8.43 1 96.75 37 SER B C 1
ATOM 1245 O O . SER B 1 37 ? 14.57 -16 -9.203 1 96.75 37 SER B O 1
ATOM 1247 N N . LEU B 1 38 ? 14.219 -15.297 -7.148 1 97.62 38 LEU B N 1
ATOM 1248 C CA . LEU B 1 38 ? 14.375 -16.641 -6.574 1 97.62 38 LEU B CA 1
ATOM 1249 C C . LEU B 1 38 ? 13.031 -17.359 -6.52 1 97.62 38 LEU B C 1
ATOM 1251 O O . LEU B 1 38 ? 12.969 -18.547 -6.18 1 97.62 38 LEU B O 1
ATOM 1255 N N . ALA B 1 39 ? 11.969 -16.703 -6.875 1 97.25 39 ALA B N 1
ATOM 1256 C CA . ALA B 1 39 ? 10.625 -17.266 -6.867 1 97.25 39 ALA B CA 1
ATOM 1257 C C . ALA B 1 39 ? 9.789 -16.719 -8.016 1 97.25 39 ALA B 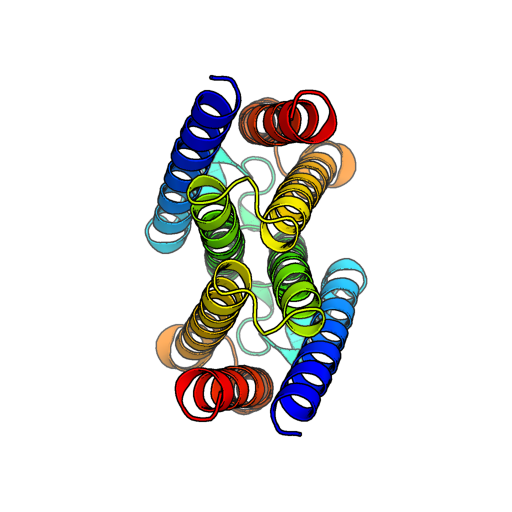C 1
ATOM 1259 O O . ALA B 1 39 ? 8.672 -16.234 -7.801 1 97.25 39 ALA B O 1
ATOM 1260 N N . LYS B 1 40 ? 10.297 -16.781 -9.164 1 96.38 40 LYS B N 1
ATOM 1261 C CA . LYS B 1 40 ? 9.672 -16.188 -10.336 1 96.38 40 LYS B CA 1
ATOM 1262 C C . LYS B 1 40 ? 8.266 -16.734 -10.555 1 96.38 40 LYS B C 1
ATOM 1264 O O . LYS B 1 40 ? 7.371 -16.016 -10.984 1 96.38 40 LYS B O 1
ATOM 1269 N N . ASN B 1 41 ? 8.008 -17.953 -10.211 1 95.56 41 ASN B N 1
ATOM 1270 C CA . ASN B 1 41 ? 6.719 -18.609 -10.414 1 95.56 41 ASN B CA 1
ATOM 1271 C C . ASN B 1 41 ? 5.664 -18.062 -9.453 1 95.56 41 ASN B C 1
ATOM 1273 O O . ASN B 1 41 ? 4.469 -18.297 -9.641 1 95.56 41 ASN B O 1
ATOM 1277 N N . GLU B 1 42 ? 6.117 -17.359 -8.43 1 96.75 42 GLU B N 1
ATOM 1278 C CA . GLU B 1 42 ? 5.188 -16.812 -7.438 1 96.75 42 GLU B CA 1
ATOM 1279 C C . GLU B 1 42 ? 4.77 -15.391 -7.789 1 96.75 42 GLU B C 1
ATOM 1281 O O . GLU B 1 42 ? 3.934 -14.797 -7.102 1 96.75 42 GLU B O 1
ATOM 1286 N N . VAL B 1 43 ? 5.359 -14.836 -8.828 1 97.5 43 VAL B N 1
ATOM 1287 C CA . VAL B 1 43 ? 4.992 -13.5 -9.273 1 97.5 43 VAL B CA 1
ATOM 1288 C C . VAL B 1 43 ? 3.967 -13.586 -10.398 1 97.5 43 VAL B C 1
ATOM 1290 O O . VAL B 1 43 ? 4.297 -13.375 -11.57 1 97.5 43 VAL B O 1
ATOM 1293 N N . SER B 1 44 ? 2.789 -13.859 -10.016 1 97.38 44 SER B N 1
ATOM 1294 C CA . SER B 1 44 ? 1.664 -13.922 -10.938 1 97.38 44 SER B CA 1
ATOM 1295 C C . SER B 1 44 ? 1.222 -12.531 -11.367 1 97.38 44 SER B C 1
ATOM 1297 O O . SER B 1 44 ? 1.691 -11.523 -10.82 1 97.38 44 SER B O 1
ATOM 1299 N N . PRO B 1 45 ? 0.316 -12.453 -12.367 1 97.19 45 PRO B N 1
ATOM 1300 C CA . PRO B 1 45 ? -0.228 -11.141 -12.719 1 97.19 45 PRO B CA 1
ATOM 1301 C C . PRO B 1 45 ? -0.902 -10.445 -11.539 1 97.19 45 PRO B C 1
ATOM 1303 O O . PRO B 1 45 ? -0.751 -9.234 -11.367 1 97.19 45 PRO B O 1
ATOM 1306 N N . VAL B 1 46 ? -1.577 -11.188 -10.711 1 97.69 46 VAL B N 1
ATOM 1307 C CA . VAL B 1 46 ? -2.211 -10.625 -9.523 1 97.69 46 VAL B CA 1
ATOM 1308 C C . VAL B 1 46 ? -1.145 -10.062 -8.586 1 97.69 46 VAL B C 1
ATOM 1310 O O . VAL B 1 46 ? -1.292 -8.961 -8.055 1 97.69 46 VAL B O 1
ATOM 1313 N N . ALA B 1 47 ? -0.047 -10.812 -8.391 1 98 47 ALA B N 1
ATOM 1314 C CA . ALA B 1 47 ? 1.039 -10.367 -7.52 1 98 47 ALA B CA 1
ATOM 1315 C C . ALA B 1 47 ? 1.646 -9.055 -8.016 1 98 47 ALA B C 1
ATOM 1317 O O . ALA B 1 47 ? 1.934 -8.156 -7.227 1 98 47 ALA B O 1
ATOM 1318 N N . ARG B 1 48 ? 1.756 -8.945 -9.305 1 98.12 48 ARG B N 1
ATOM 1319 C CA . ARG B 1 48 ? 2.312 -7.723 -9.883 1 98.12 48 ARG B CA 1
ATOM 1320 C C . ARG B 1 48 ? 1.407 -6.527 -9.617 1 98.12 48 ARG B C 1
ATOM 1322 O O . ARG B 1 48 ? 1.888 -5.441 -9.289 1 98.12 48 ARG B O 1
ATOM 1329 N N . ARG B 1 49 ? 0.197 -6.734 -9.758 1 98.12 49 ARG B N 1
ATOM 1330 C CA . ARG B 1 49 ? -0.744 -5.633 -9.57 1 98.12 49 ARG B CA 1
ATOM 1331 C C . ARG B 1 49 ? -0.858 -5.25 -8.102 1 98.12 49 ARG B C 1
ATOM 1333 O O . ARG B 1 49 ? -1.037 -4.078 -7.773 1 98.12 49 ARG B O 1
ATOM 1340 N N . LEU B 1 50 ? -0.761 -6.215 -7.215 1 98.44 50 LEU B N 1
ATOM 1341 C CA . LEU B 1 50 ? -0.769 -5.93 -5.785 1 98.44 50 LEU B CA 1
ATOM 1342 C C . LEU B 1 50 ? 0.496 -5.184 -5.375 1 98.44 50 LEU B C 1
ATOM 1344 O O . LEU B 1 50 ? 0.44 -4.27 -4.551 1 98.44 50 LEU B O 1
ATOM 1348 N N . PHE B 1 51 ? 1.614 -5.562 -6 1 98.69 51 PHE B N 1
ATOM 1349 C CA . PHE B 1 51 ? 2.854 -4.828 -5.773 1 98.69 51 PHE B CA 1
ATOM 1350 C C . PHE B 1 51 ? 2.713 -3.379 -6.223 1 98.69 51 PHE B C 1
ATOM 1352 O O . PHE B 1 51 ? 3.141 -2.461 -5.523 1 98.69 51 PHE B O 1
ATOM 1359 N N . GLY B 1 52 ? 2.172 -3.217 -7.371 1 98.56 52 GLY B N 1
ATOM 1360 C CA . GLY B 1 52 ? 1.95 -1.882 -7.902 1 98.56 52 GLY B CA 1
ATOM 1361 C C . GLY B 1 52 ? 1.062 -1.026 -7.02 1 98.56 52 GLY B C 1
ATOM 1362 O O . GLY B 1 52 ? 1.34 0.156 -6.809 1 98.56 52 GLY B O 1
ATOM 1363 N N . ALA B 1 53 ? 0.006 -1.615 -6.527 1 98.62 53 ALA B N 1
ATOM 1364 C CA . ALA B 1 53 ? -0.912 -0.896 -5.648 1 98.62 53 ALA B CA 1
ATOM 1365 C C . ALA B 1 53 ? -0.213 -0.462 -4.363 1 98.62 53 ALA B C 1
ATOM 1367 O O . ALA B 1 53 ? -0.351 0.685 -3.93 1 98.62 53 ALA B O 1
ATOM 1368 N N . TRP B 1 54 ? 0.523 -1.409 -3.797 1 98.75 54 TRP B N 1
ATOM 1369 C CA . TRP B 1 54 ? 1.264 -1.122 -2.572 1 98.75 54 TRP B CA 1
ATOM 1370 C C . TRP B 1 54 ? 2.236 0.035 -2.783 1 98.75 54 TRP B C 1
ATOM 1372 O O . TRP B 1 54 ? 2.248 0.992 -2.006 1 98.75 54 TRP B O 1
ATOM 1382 N N . THR B 1 55 ? 3.049 0.01 -3.824 1 98.5 55 THR B N 1
ATOM 1383 C CA . THR B 1 55 ? 4.086 1.008 -4.055 1 98.5 55 THR B CA 1
ATOM 1384 C C . THR B 1 55 ? 3.471 2.346 -4.457 1 98.5 55 THR B C 1
ATOM 1386 O O . THR B 1 55 ? 4.008 3.406 -4.129 1 98.5 55 THR B O 1
ATOM 1389 N N . LEU B 1 56 ? 2.361 2.25 -5.113 1 98.69 56 LEU B N 1
ATOM 1390 C CA . LEU B 1 56 ? 1.676 3.48 -5.492 1 98.69 56 LEU B CA 1
ATOM 1391 C C . LEU B 1 56 ? 1.163 4.219 -4.262 1 98.69 56 LEU B C 1
ATOM 1393 O O . LEU B 1 56 ? 1.344 5.434 -4.141 1 98.69 56 LEU B O 1
ATOM 1397 N N . VAL B 1 57 ? 0.539 3.537 -3.348 1 98.75 57 VAL B N 1
ATOM 1398 C CA . VAL B 1 57 ? 0.041 4.16 -2.127 1 98.75 57 VAL B CA 1
ATOM 1399 C C . VAL B 1 57 ? 1.21 4.723 -1.32 1 98.75 57 VAL B C 1
ATOM 1401 O O . VAL B 1 57 ? 1.138 5.844 -0.808 1 98.75 57 VAL B O 1
ATOM 1404 N N . ALA B 1 58 ? 2.287 3.971 -1.227 1 98.88 58 ALA B N 1
ATOM 1405 C CA . ALA B 1 58 ? 3.465 4.445 -0.506 1 98.88 58 ALA B CA 1
ATOM 1406 C C . ALA B 1 58 ? 4.008 5.727 -1.133 1 98.88 58 ALA B C 1
ATOM 1408 O O . ALA B 1 58 ? 4.414 6.648 -0.422 1 98.88 58 ALA B O 1
ATOM 1409 N N . SER B 1 59 ? 4.008 5.785 -2.418 1 98.75 59 SER B N 1
ATOM 1410 C CA . SER B 1 59 ? 4.539 6.961 -3.094 1 98.75 59 SER B CA 1
ATOM 1411 C C . SER B 1 59 ? 3.682 8.195 -2.818 1 98.75 59 SER B C 1
ATOM 1413 O O . SER B 1 59 ? 4.203 9.305 -2.697 1 98.75 59 SER B O 1
ATOM 1415 N N . LEU B 1 60 ? 2.363 8.023 -2.756 1 98.62 60 LEU B N 1
ATOM 1416 C CA . LEU B 1 60 ? 1.469 9.133 -2.434 1 98.62 60 LEU B CA 1
ATOM 1417 C C . LEU B 1 60 ? 1.79 9.703 -1.058 1 98.62 60 LEU B C 1
ATOM 1419 O O . LEU B 1 60 ? 1.845 10.93 -0.888 1 98.62 60 LEU B O 1
ATOM 1423 N N . VAL B 1 61 ? 1.985 8.789 -0.14 1 98.81 61 VAL B N 1
ATOM 1424 C CA . VAL B 1 61 ? 2.318 9.211 1.216 1 98.81 61 VAL B CA 1
ATOM 1425 C C . VAL B 1 61 ? 3.633 9.992 1.207 1 98.81 61 VAL B C 1
ATOM 1427 O O . VAL B 1 61 ? 3.725 11.07 1.79 1 98.81 61 VAL B O 1
ATOM 1430 N N . ARG B 1 62 ? 4.621 9.5 0.543 1 98.88 62 ARG B N 1
ATOM 1431 C CA . ARG B 1 62 ? 5.961 10.078 0.571 1 98.88 62 ARG B CA 1
ATOM 1432 C C . ARG B 1 62 ? 6.004 11.406 -0.171 1 98.88 62 ARG B C 1
ATOM 1434 O O . ARG B 1 62 ? 6.715 12.328 0.237 1 98.88 62 ARG B O 1
ATOM 1441 N N . LEU B 1 63 ? 5.242 11.5 -1.226 1 98.62 63 LEU B N 1
ATOM 1442 C CA . LEU B 1 63 ? 5.148 12.766 -1.944 1 98.62 63 LEU B CA 1
ATOM 1443 C C . LEU B 1 63 ? 4.508 13.836 -1.075 1 98.62 63 LEU B C 1
ATOM 1445 O O . LEU B 1 63 ? 4.973 14.977 -1.045 1 98.62 63 LEU B O 1
ATOM 1449 N N . GLN B 1 64 ? 3.453 13.461 -0.474 1 98.5 64 GLN B N 1
ATOM 1450 C CA . GLN B 1 64 ? 2.779 14.422 0.397 1 98.5 64 GLN B CA 1
ATOM 1451 C C . GLN B 1 64 ? 3.697 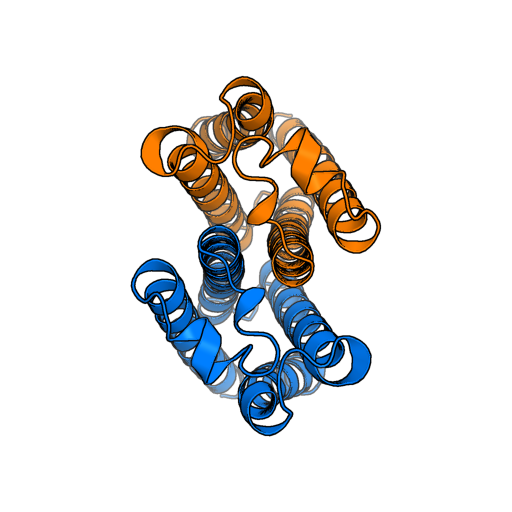14.883 1.523 1 98.5 64 GLN B C 1
ATOM 1453 O O . GLN B 1 64 ? 3.684 16.062 1.9 1 98.5 64 GLN B O 1
ATOM 1458 N N . CYS B 1 65 ? 4.414 13.945 2.059 1 98.31 65 CYS B N 1
ATOM 1459 C CA . CYS B 1 65 ? 5.355 14.297 3.117 1 98.31 65 CYS B CA 1
ATOM 1460 C C . CYS B 1 65 ? 6.449 15.219 2.592 1 98.31 65 CYS B C 1
ATOM 1462 O O . CYS B 1 65 ? 6.887 16.141 3.291 1 98.31 65 CYS B O 1
ATOM 1464 N N . ALA B 1 66 ? 6.902 14.984 1.366 1 98.19 66 ALA B N 1
ATOM 1465 C CA . ALA B 1 66 ? 7.922 15.82 0.75 1 98.19 66 ALA B CA 1
ATOM 1466 C C . ALA B 1 66 ? 7.426 17.25 0.585 1 98.19 66 ALA B C 1
ATOM 1468 O O . ALA B 1 66 ? 8.219 18.203 0.61 1 98.19 66 ALA B O 1
ATOM 1469 N N . MET B 1 67 ? 6.145 17.406 0.468 1 97.19 67 MET B N 1
ATOM 1470 C CA . MET B 1 67 ? 5.566 18.734 0.274 1 97.19 67 MET B CA 1
ATOM 1471 C C . MET B 1 67 ? 5.457 19.484 1.6 1 97.19 67 MET B C 1
ATOM 1473 O O . MET B 1 67 ? 5.512 20.719 1.631 1 97.19 67 MET B O 1
ATOM 1477 N N . ASP B 1 68 ? 5.254 18.734 2.668 1 95 68 ASP B N 1
ATOM 1478 C CA . ASP B 1 68 ? 5.16 19.328 4.004 1 95 68 ASP B CA 1
ATOM 1479 C C . ASP B 1 68 ? 5.688 18.359 5.062 1 95 68 ASP B C 1
ATOM 1481 O O . ASP B 1 68 ? 4.906 17.703 5.754 1 95 68 ASP B O 1
ATOM 1485 N N . SER B 1 69 ? 6.945 18.453 5.234 1 95.81 69 SER B N 1
ATOM 1486 C CA . SER B 1 69 ? 7.594 17.516 6.148 1 95.81 69 SER B CA 1
ATOM 1487 C C . SER B 1 69 ? 7.391 17.938 7.602 1 95.81 69 SER B C 1
ATOM 1489 O O . SER B 1 69 ? 7.754 17.188 8.516 1 95.81 69 SER B O 1
ATOM 1491 N N . THR B 1 70 ? 6.73 19.094 7.844 1 95.62 70 THR B N 1
ATOM 1492 C CA . THR B 1 70 ? 6.484 19.547 9.203 1 95.62 70 THR B CA 1
ATOM 1493 C C . THR B 1 70 ? 5.152 19.016 9.727 1 95.62 70 THR B C 1
ATOM 1495 O O . THR B 1 70 ? 4.879 19.062 10.922 1 95.62 70 THR B O 1
ATOM 1498 N N . ASN B 1 71 ? 4.379 18.484 8.828 1 96.88 71 ASN B N 1
ATOM 1499 C CA . ASN B 1 71 ? 3.107 17.891 9.211 1 96.88 71 ASN B CA 1
ATOM 1500 C C . ASN B 1 71 ? 3.309 16.562 9.938 1 96.88 71 ASN B C 1
ATOM 1502 O O . ASN B 1 71 ? 3.76 15.586 9.344 1 96.88 71 ASN B O 1
ATOM 1506 N N . LYS B 1 72 ? 2.912 16.516 11.125 1 96.81 72 LYS B N 1
ATOM 1507 C CA . LYS B 1 72 ? 3.197 15.367 11.977 1 96.81 72 LYS B CA 1
ATOM 1508 C C . LYS B 1 72 ? 2.484 14.117 11.469 1 96.81 72 LYS B C 1
ATOM 1510 O O . LYS B 1 72 ? 3.064 13.023 11.453 1 96.81 72 LYS B O 1
ATOM 1515 N N . ALA B 1 73 ? 1.295 14.234 11.07 1 97.44 73 ALA B N 1
ATOM 1516 C CA . ALA B 1 73 ? 0.493 13.086 10.656 1 97.44 73 ALA B CA 1
ATOM 1517 C C . ALA B 1 73 ? 1.098 12.406 9.438 1 97.44 73 ALA B C 1
ATOM 1519 O O . ALA B 1 73 ? 1.273 11.188 9.422 1 97.44 73 ALA B O 1
ATOM 1520 N N . ILE B 1 74 ? 1.405 13.188 8.445 1 98.19 74 ILE B N 1
ATOM 1521 C CA . ILE B 1 74 ? 1.955 12.617 7.219 1 98.19 74 ILE B CA 1
ATOM 1522 C C . ILE B 1 74 ? 3.377 12.117 7.473 1 98.19 74 ILE B C 1
ATOM 1524 O O . ILE B 1 74 ? 3.803 11.117 6.895 1 98.19 74 ILE B O 1
ATOM 1528 N N . TYR B 1 75 ? 4.105 12.789 8.344 1 98.25 75 TYR B N 1
ATOM 1529 C CA . TYR B 1 75 ? 5.469 12.398 8.688 1 98.25 75 TYR B CA 1
ATOM 1530 C C . TYR B 1 75 ? 5.492 11.031 9.359 1 98.25 75 TYR B C 1
ATOM 1532 O O . TYR B 1 75 ? 6.27 10.156 8.969 1 98.25 75 TYR B O 1
ATOM 1540 N N . GLN B 1 76 ? 4.645 10.859 10.273 1 98.31 76 GLN B N 1
ATOM 1541 C CA . GLN B 1 76 ? 4.574 9.578 10.969 1 98.31 76 GLN B CA 1
ATOM 1542 C C . GLN B 1 76 ? 4.125 8.461 10.023 1 98.31 76 GLN B C 1
ATOM 1544 O O . GLN B 1 76 ? 4.609 7.332 10.117 1 98.31 76 GLN B O 1
ATOM 1549 N N . THR B 1 77 ? 3.203 8.781 9.227 1 98.75 77 THR B N 1
ATOM 1550 C CA . THR B 1 77 ? 2.73 7.797 8.258 1 98.75 77 THR B CA 1
ATOM 1551 C C . THR B 1 77 ? 3.854 7.387 7.309 1 98.75 77 THR B C 1
ATOM 1553 O O . THR B 1 77 ? 3.967 6.215 6.941 1 98.75 77 THR B O 1
ATOM 1556 N N . THR B 1 78 ? 4.641 8.352 6.887 1 98.88 78 THR B N 1
ATOM 1557 C CA . THR B 1 78 ? 5.762 8.07 6 1 98.88 78 THR B CA 1
ATOM 1558 C C . THR B 1 78 ? 6.758 7.129 6.672 1 98.88 78 THR B C 1
ATOM 1560 O O . THR B 1 78 ? 7.25 6.188 6.043 1 98.88 78 THR B O 1
ATOM 1563 N N . ILE B 1 79 ? 7.035 7.352 7.934 1 98.88 79 ILE B N 1
ATOM 1564 C CA . ILE B 1 79 ? 7.875 6.422 8.688 1 98.88 79 ILE B CA 1
ATOM 1565 C C . ILE B 1 79 ? 7.27 5.023 8.625 1 98.88 79 ILE B C 1
ATOM 1567 O O . ILE B 1 79 ? 7.988 4.039 8.414 1 98.88 79 ILE B O 1
ATOM 1571 N N . GLY B 1 80 ? 5.977 4.965 8.797 1 98.81 80 GLY B N 1
ATOM 1572 C CA . GLY B 1 80 ? 5.289 3.688 8.727 1 98.81 80 GLY B CA 1
ATOM 1573 C C . GLY B 1 80 ? 5.477 2.982 7.398 1 98.81 80 GLY B C 1
ATOM 1574 O O . GLY B 1 80 ? 5.637 1.761 7.355 1 98.81 80 GLY B O 1
ATOM 1575 N N . THR B 1 81 ? 5.445 3.748 6.27 1 98.88 81 THR B N 1
ATOM 1576 C CA . THR B 1 81 ? 5.617 3.121 4.965 1 98.88 81 THR B CA 1
ATOM 1577 C C . THR B 1 81 ? 7.008 2.5 4.844 1 98.88 81 THR B C 1
ATOM 1579 O O . THR B 1 81 ? 7.168 1.438 4.238 1 98.88 81 THR B O 1
ATOM 1582 N N . PHE B 1 82 ? 8.008 3.156 5.426 1 98.88 82 PHE B N 1
ATOM 1583 C CA . PHE B 1 82 ? 9.367 2.641 5.324 1 98.88 82 PHE B CA 1
ATOM 1584 C C . PHE B 1 82 ? 9.57 1.458 6.262 1 98.88 82 PHE B C 1
ATOM 1586 O O . PHE B 1 82 ? 10.328 0.537 5.953 1 98.88 82 PHE B O 1
ATOM 1593 N N . LEU B 1 83 ? 8.906 1.455 7.348 1 98.81 83 LEU B N 1
ATOM 1594 C CA . LEU B 1 83 ? 8.961 0.288 8.219 1 98.81 83 LEU B CA 1
ATOM 1595 C C . LEU B 1 83 ? 8.359 -0.934 7.531 1 98.81 83 LEU B C 1
ATOM 1597 O O . LEU B 1 83 ? 8.906 -2.035 7.625 1 98.81 83 LEU B O 1
ATOM 1601 N N . VAL B 1 84 ? 7.254 -0.732 6.875 1 98.69 84 VAL B N 1
ATOM 1602 C CA . VAL B 1 84 ? 6.625 -1.83 6.148 1 98.69 84 VAL B CA 1
ATOM 1603 C C . VAL B 1 84 ? 7.551 -2.316 5.039 1 98.69 84 VAL B C 1
ATOM 1605 O O . VAL B 1 84 ? 7.75 -3.521 4.867 1 98.69 84 VAL B O 1
ATOM 1608 N N . ALA B 1 85 ? 8.141 -1.343 4.293 1 98.69 85 ALA B N 1
ATOM 1609 C CA . ALA B 1 85 ? 9.055 -1.719 3.219 1 98.69 85 ALA B CA 1
ATOM 1610 C C . ALA B 1 85 ? 10.25 -2.494 3.762 1 98.69 85 ALA B C 1
ATOM 1612 O O . ALA B 1 85 ? 10.633 -3.529 3.211 1 98.69 85 ALA B O 1
ATOM 1613 N N . PHE B 1 86 ? 10.805 -2.023 4.816 1 98.62 86 PHE B N 1
ATOM 1614 C CA . PHE B 1 86 ? 11.953 -2.672 5.438 1 98.62 86 PHE B CA 1
ATOM 1615 C C . PHE B 1 86 ? 11.586 -4.07 5.922 1 98.62 86 PHE B C 1
ATOM 1617 O O . PHE B 1 86 ? 12.352 -5.02 5.73 1 98.62 86 PHE B O 1
ATOM 1624 N N . GLY B 1 87 ? 10.484 -4.227 6.5 1 98.19 87 GLY B N 1
ATOM 1625 C CA . GLY B 1 87 ? 10.016 -5.52 6.977 1 98.19 87 GLY B CA 1
ATOM 1626 C C . GLY B 1 87 ? 9.711 -6.496 5.859 1 98.19 87 GLY B C 1
ATOM 1627 O O . GLY B 1 87 ? 10.07 -7.672 5.938 1 98.19 87 GLY B O 1
ATOM 1628 N N . VAL B 1 88 ? 9.023 -6 4.871 1 98.25 88 VAL B N 1
ATOM 1629 C CA . VAL B 1 88 ? 8.648 -6.859 3.754 1 98.25 88 VAL B CA 1
ATOM 1630 C C . VAL B 1 88 ? 9.906 -7.391 3.07 1 98.25 88 VAL B C 1
ATOM 1632 O O . VAL B 1 88 ? 10.07 -8.602 2.906 1 98.25 88 VAL B O 1
ATOM 1635 N N . TYR B 1 89 ? 10.836 -6.523 2.723 1 98.31 89 TYR B N 1
ATOM 1636 C CA . TYR B 1 89 ? 12.008 -6.977 1.99 1 98.31 89 TYR B CA 1
ATOM 1637 C C . TYR B 1 89 ? 12.961 -7.746 2.902 1 98.31 89 TYR B C 1
ATOM 1639 O O . TYR B 1 89 ? 13.648 -8.664 2.455 1 98.31 89 TYR B O 1
ATOM 1647 N N . GLY B 1 90 ? 12.992 -7.43 4.156 1 98 90 GLY B N 1
ATOM 1648 C CA . GLY B 1 90 ? 13.719 -8.266 5.102 1 98 90 GLY B CA 1
ATOM 1649 C C . GLY B 1 90 ? 13.18 -9.688 5.172 1 98 90 GLY B C 1
ATOM 1650 O O . GLY B 1 90 ? 13.945 -10.648 5.137 1 98 90 GLY B O 1
ATOM 1651 N N . TYR B 1 91 ? 11.891 -9.766 5.262 1 98 91 TYR B N 1
ATOM 1652 C CA . TYR B 1 91 ? 11.258 -11.078 5.352 1 98 91 TYR B CA 1
ATOM 1653 C C . TYR B 1 91 ? 11.453 -11.867 4.062 1 98 91 TYR B C 1
ATOM 1655 O O . TYR B 1 91 ? 11.766 -13.062 4.102 1 98 91 TYR B O 1
ATOM 1663 N N . GLU B 1 92 ? 11.312 -11.219 2.916 1 98.12 92 GLU B N 1
ATOM 1664 C CA . GLU B 1 92 ? 11.445 -11.891 1.626 1 98.12 92 GLU B CA 1
ATOM 1665 C C . GLU B 1 92 ? 12.875 -12.383 1.402 1 98.12 92 GLU B C 1
ATOM 1667 O O . GLU B 1 92 ? 13.086 -13.414 0.762 1 98.12 92 GLU B O 1
ATOM 1672 N N . CYS B 1 93 ? 13.766 -11.617 1.899 1 97.88 93 CYS B N 1
ATOM 1673 C CA . CYS B 1 93 ? 15.172 -11.938 1.67 1 97.88 93 CYS B CA 1
ATOM 1674 C C . CYS B 1 93 ? 15.656 -13 2.643 1 97.88 93 CYS B C 1
ATOM 1676 O O . CYS B 1 93 ? 16.297 -13.969 2.236 1 97.88 93 CYS B O 1
ATOM 1678 N N . PHE B 1 94 ? 15.281 -12.969 3.879 1 97.88 94 PHE B N 1
ATOM 1679 C CA . PHE B 1 94 ? 15.977 -13.781 4.875 1 97.88 94 PHE B CA 1
ATOM 1680 C C . PHE B 1 94 ? 15.094 -14.93 5.344 1 97.88 94 PHE B C 1
ATOM 1682 O O . PHE B 1 94 ? 15.586 -15.914 5.902 1 97.88 94 PHE B O 1
ATOM 1689 N N . VAL B 1 95 ? 13.836 -14.875 5.164 1 97.94 95 VAL B N 1
ATOM 1690 C CA . VAL B 1 95 ? 12.945 -15.914 5.664 1 97.94 95 VAL B CA 1
ATOM 1691 C C . VAL B 1 95 ? 12.297 -16.656 4.492 1 97.94 95 VAL B C 1
ATOM 1693 O O . VAL B 1 95 ? 12.555 -17.844 4.285 1 97.94 95 VAL B O 1
ATOM 1696 N N . ALA B 1 96 ? 11.602 -15.953 3.668 1 97.56 96 ALA B N 1
ATOM 1697 C CA . ALA B 1 96 ? 10.922 -16.594 2.541 1 97.56 96 ALA B CA 1
ATOM 1698 C C . ALA B 1 96 ? 11.914 -16.984 1.448 1 97.56 96 ALA B C 1
ATOM 1700 O O . ALA B 1 96 ? 11.633 -17.859 0.637 1 97.56 96 ALA B O 1
ATOM 1701 N N . LYS B 1 97 ? 13.062 -16.266 1.36 1 97.88 97 LYS B N 1
ATOM 1702 C CA . LYS B 1 97 ? 14.109 -16.516 0.379 1 97.88 97 LYS B CA 1
ATOM 1703 C C . LYS B 1 97 ? 13.562 -16.453 -1.044 1 97.88 97 LYS B C 1
ATOM 1705 O O . LYS B 1 97 ? 13.82 -17.344 -1.855 1 97.88 97 LYS B O 1
ATOM 1710 N N . THR B 1 98 ? 12.727 -15.438 -1.219 1 98.25 98 THR B N 1
ATOM 1711 C CA . THR B 1 98 ? 12.172 -15.211 -2.549 1 98.25 98 THR B CA 1
ATOM 1712 C C . THR B 1 98 ? 12.945 -14.125 -3.281 1 98.25 98 THR B C 1
ATOM 1714 O O . THR B 1 98 ? 12.891 -14.031 -4.512 1 98.25 98 THR B O 1
ATOM 1717 N N . VAL B 1 99 ? 13.57 -13.227 -2.562 1 98.25 99 VAL B N 1
ATOM 1718 C CA . VAL B 1 99 ? 14.383 -12.141 -3.109 1 98.25 99 VAL B CA 1
ATOM 1719 C C . VAL B 1 99 ? 15.844 -12.328 -2.713 1 98.25 99 VAL B C 1
ATOM 1721 O O . VAL B 1 99 ? 16.156 -12.438 -1.525 1 98.25 99 VAL B O 1
ATOM 1724 N N . PRO B 1 100 ? 16.734 -12.406 -3.695 1 98.19 100 PRO B N 1
ATOM 1725 C CA . PRO B 1 100 ? 18.156 -12.484 -3.318 1 98.19 100 PRO B CA 1
ATOM 1726 C C . PRO B 1 100 ? 18.672 -11.18 -2.713 1 98.19 100 PRO B C 1
ATOM 1728 O O . PRO B 1 100 ? 18.141 -10.109 -2.992 1 98.19 100 PRO B O 1
ATOM 1731 N N . PHE B 1 101 ? 19.703 -11.281 -1.927 1 97.25 101 PHE B N 1
ATOM 1732 C CA . PHE B 1 101 ? 20.25 -10.141 -1.197 1 97.25 101 PHE B CA 1
ATOM 1733 C C . PHE B 1 101 ? 20.578 -9 -2.15 1 97.25 101 PHE B C 1
ATOM 1735 O O . PHE B 1 101 ? 20.328 -7.832 -1.848 1 97.25 101 PHE B O 1
ATOM 1742 N N . LYS B 1 102 ? 21.156 -9.359 -3.258 1 97.38 102 LYS B N 1
ATOM 1743 C CA . LYS B 1 102 ? 21.547 -8.359 -4.246 1 97.38 102 LYS B CA 1
ATOM 1744 C C . LYS B 1 102 ? 20.359 -7.52 -4.688 1 97.38 102 LYS B C 1
ATOM 1746 O O . LYS B 1 102 ? 20.469 -6.305 -4.859 1 97.38 102 LYS B O 1
ATOM 1751 N N . HIS B 1 103 ? 19.172 -8.086 -4.906 1 97.06 103 HIS B N 1
ATOM 1752 C CA . HIS B 1 103 ? 17.984 -7.395 -5.375 1 97.06 103 HIS B CA 1
ATOM 1753 C C . HIS B 1 103 ? 17.25 -6.719 -4.219 1 97.06 103 HIS B C 1
ATOM 1755 O O . HIS B 1 103 ? 16.5 -5.77 -4.43 1 97.06 103 HIS B O 1
ATOM 1761 N N . ALA B 1 104 ? 17.5 -7.172 -2.947 1 97.19 104 ALA B N 1
ATOM 1762 C CA . ALA B 1 104 ? 16.875 -6.574 -1.768 1 97.19 104 ALA B CA 1
ATOM 1763 C C . ALA B 1 104 ? 17.672 -5.363 -1.286 1 97.19 104 ALA B C 1
ATOM 1765 O O . ALA B 1 104 ? 17.172 -4.551 -0.504 1 97.19 104 ALA B O 1
ATOM 1766 N N . LEU B 1 105 ? 18.859 -5.227 -1.729 1 96.62 105 LEU B N 1
ATOM 1767 C CA . LEU B 1 105 ? 19.766 -4.199 -1.226 1 96.62 105 LEU B CA 1
ATOM 1768 C C . LEU B 1 105 ? 19.219 -2.805 -1.513 1 96.62 105 LEU B C 1
ATOM 1770 O O . LEU B 1 105 ? 19.156 -1.961 -0.616 1 96.62 105 LEU B O 1
ATOM 1774 N N . PRO B 1 106 ? 18.766 -2.518 -2.738 1 96.62 106 PRO B N 1
ATOM 1775 C CA . PRO B 1 106 ? 18.281 -1.163 -3.002 1 96.62 106 PRO B CA 1
ATOM 1776 C C . PRO B 1 106 ? 17.094 -0.78 -2.111 1 96.62 106 PRO B C 1
ATOM 1778 O O . PRO B 1 106 ? 17.141 0.241 -1.421 1 96.62 106 PRO B O 1
ATOM 1781 N N . PRO B 1 107 ? 16.031 -1.589 -2.029 1 96.75 107 PRO B N 1
ATOM 1782 C CA . PRO B 1 107 ? 14.945 -1.192 -1.129 1 96.75 107 PRO B CA 1
ATOM 1783 C C . PRO B 1 107 ? 15.383 -1.143 0.334 1 96.75 107 PRO B C 1
ATOM 1785 O O . PRO B 1 107 ? 14.875 -0.326 1.105 1 96.75 107 PRO B O 1
ATOM 1788 N N . PHE B 1 108 ? 16.344 -1.871 0.715 1 96.69 108 PHE B N 1
ATOM 1789 C CA . PHE B 1 108 ? 16.875 -1.825 2.068 1 96.69 108 PHE B CA 1
ATOM 1790 C C . PHE B 1 108 ? 17.578 -0.498 2.328 1 96.69 108 PHE B C 1
ATOM 1792 O O . PHE B 1 108 ? 17.406 0.108 3.387 1 96.69 108 PHE B O 1
ATOM 1799 N N . ILE B 1 109 ? 18.359 -0.165 1.428 1 97.25 109 ILE B N 1
ATOM 1800 C CA . ILE B 1 109 ? 19.109 1.081 1.564 1 97.25 109 ILE B CA 1
ATOM 1801 C C . ILE B 1 109 ? 18.141 2.264 1.581 1 97.25 109 ILE B C 1
ATOM 1803 O O . ILE B 1 109 ? 18.25 3.156 2.424 1 97.25 109 ILE B O 1
ATOM 1807 N N . VAL B 1 110 ? 17.234 2.234 0.662 1 98.25 110 VAL B N 1
ATOM 1808 C CA . VAL B 1 110 ? 16.266 3.332 0.572 1 98.25 110 VAL B CA 1
ATOM 1809 C C . VAL B 1 110 ? 15.453 3.412 1.858 1 98.25 110 VAL B C 1
ATOM 1811 O O . VAL B 1 110 ? 15.344 4.48 2.467 1 98.25 110 VAL B O 1
ATOM 1814 N N . ALA B 1 111 ? 14.867 2.291 2.283 1 98.69 111 ALA B N 1
ATOM 1815 C CA . ALA B 1 111 ? 14.047 2.281 3.492 1 98.69 111 ALA B CA 1
ATOM 1816 C C . ALA B 1 111 ? 14.891 2.58 4.727 1 98.69 111 ALA B C 1
ATOM 1818 O O . ALA B 1 111 ? 14.484 3.363 5.59 1 98.69 111 ALA B O 1
ATOM 1819 N N . GLY B 1 112 ? 16.062 2.004 4.805 1 98.19 112 GLY B N 1
ATOM 1820 C CA . GLY B 1 112 ? 16.938 2.207 5.945 1 98.19 112 GLY B CA 1
ATOM 1821 C C . GLY B 1 112 ? 17.422 3.639 6.082 1 98.19 112 GLY B C 1
ATOM 1822 O O . GLY B 1 112 ? 17.344 4.223 7.164 1 98.19 112 GLY B O 1
ATOM 1823 N N . THR B 1 113 ? 17.891 4.18 5.023 1 98.12 113 THR B N 1
ATOM 1824 C CA . THR B 1 113 ? 18.359 5.559 5.031 1 98.12 113 THR B CA 1
ATOM 1825 C C . THR B 1 113 ? 17.234 6.52 5.371 1 98.12 113 THR B C 1
ATOM 1827 O O . THR B 1 113 ? 17.422 7.477 6.125 1 98.12 113 THR B O 1
ATOM 1830 N N . SER B 1 114 ? 16.062 6.289 4.816 1 98.69 114 SER B N 1
ATOM 1831 C CA . SER B 1 114 ? 14.906 7.141 5.105 1 98.69 114 SER B CA 1
ATOM 1832 C C . SER B 1 114 ? 14.523 7.066 6.582 1 98.69 114 SER B C 1
ATOM 1834 O O . SER B 1 114 ? 14.281 8.094 7.215 1 98.69 114 SER B O 1
ATOM 1836 N N . LEU B 1 115 ? 14.539 5.887 7.145 1 98.69 115 LEU B N 1
ATOM 1837 C CA . LEU B 1 115 ? 14.188 5.703 8.547 1 98.69 115 LEU B CA 1
ATOM 1838 C C . LEU B 1 115 ? 15.195 6.395 9.461 1 98.69 115 LEU B C 1
ATOM 1840 O O . LEU B 1 115 ? 14.812 7.121 10.375 1 98.69 115 LEU B O 1
ATOM 1844 N N . VAL B 1 116 ? 16.422 6.164 9.188 1 98.06 116 VAL B N 1
ATOM 1845 C CA . VAL B 1 116 ? 17.469 6.777 10 1 98.06 116 VAL B CA 1
ATOM 1846 C C . VAL B 1 116 ? 17.375 8.297 9.914 1 98.06 116 VAL B C 1
ATOM 1848 O O . VAL B 1 116 ? 17.406 8.992 10.93 1 98.06 116 VAL B O 1
ATOM 1851 N N . TRP B 1 117 ? 17.203 8.781 8.742 1 97.75 117 TRP B N 1
ATOM 1852 C CA . TRP B 1 117 ? 17.125 10.227 8.508 1 97.75 117 TRP B CA 1
ATOM 1853 C C . TRP B 1 117 ? 15.906 10.828 9.203 1 97.75 117 TRP B C 1
ATOM 1855 O O . TRP B 1 117 ? 16.016 11.867 9.859 1 97.75 117 TRP B O 1
ATOM 1865 N N . MET B 1 118 ? 14.828 10.195 9.133 1 98.06 118 MET B N 1
ATOM 1866 C CA . MET B 1 118 ? 13.578 10.75 9.641 1 98.06 118 MET B CA 1
ATOM 1867 C C . MET B 1 118 ? 13.5 10.609 11.156 1 98.06 118 MET B C 1
ATOM 1869 O O . MET B 1 118 ? 12.953 11.477 11.836 1 98.06 118 MET B O 1
ATOM 1873 N N . LEU B 1 119 ? 14.078 9.633 11.688 1 97.25 119 LEU B N 1
ATOM 1874 C CA . LEU B 1 119 ? 13.945 9.359 13.117 1 97.25 119 LEU B CA 1
ATOM 1875 C C . LEU B 1 119 ? 15.031 10.07 13.914 1 97.25 119 LEU B C 1
ATOM 1877 O O . LEU B 1 119 ? 14.82 10.453 15.062 1 97.25 119 LEU B O 1
ATOM 1881 N N . PHE B 1 120 ? 16.156 10.344 13.234 1 93.75 120 PHE B N 1
ATOM 1882 C CA . PHE B 1 120 ? 17.281 10.797 14.055 1 93.75 120 PHE B CA 1
ATOM 1883 C C . PHE B 1 120 ? 17.797 12.148 13.578 1 93.75 120 PHE B C 1
ATOM 1885 O O . PHE B 1 120 ? 18.5 12.836 14.297 1 93.75 120 PHE B O 1
ATOM 1892 N N . PHE B 1 121 ? 17.469 12.617 12.445 1 86.69 121 PHE B N 1
ATOM 1893 C CA . PHE B 1 121 ? 18.094 13.828 11.93 1 86.69 121 PHE B CA 1
ATOM 1894 C C . PHE B 1 121 ? 17.047 14.867 11.547 1 86.69 121 PHE B C 1
ATOM 1896 O O . PHE B 1 121 ? 17.359 15.852 10.883 1 86.69 121 PHE B O 1
ATOM 1903 N N . HIS B 1 122 ? 15.742 14.602 11.789 1 80.25 122 HIS B N 1
ATOM 1904 C CA . HIS B 1 122 ? 14.719 15.602 11.523 1 80.25 122 HIS B CA 1
ATOM 1905 C C . HIS B 1 122 ? 13.938 15.945 12.789 1 80.25 122 HIS B C 1
ATOM 1907 O O . HIS B 1 122 ? 13.773 15.102 13.672 1 80.25 122 HIS B O 1
#

Sequence (244 aa):
MFANALENWLTVVAALSIFGSLQAYLSTNTLKDRQFSLAKNEVSPVARRLFGAWTLVASLVRLQCAMDSTNKAIYQTTIGTFLVAFGVYGYECFVAKTVPFKHALPPFIVAGTSLVWMLFFHMFANALENWLTVVAALSIFGSLQAYLSTNTLKDRQFSLAKNEVSPVARRLFGAWTLVASLVRLQCAMDSTNKAIYQTTIGTFLVAFGVYGYECFVAKTVPFKHALPPFIVAGTSLVWMLFFH

Nearest PDB structures (foldseek):
  8d9p-assembly1_A  TM=3.595E-01  e=5.200E+00  synthetic construct
  6w2r-assembly1_A  TM=4.207E-01  e=7.352E+00  synthetic construct
  6w2r-assembly3_C  TM=4.149E-01  e=9.416E+00  synthetic construct
  6qc3-assembly1_AK  TM=3.146E-01  e=8.117E+00  Ovis aries
  8d9p-assembly1_A  TM=3.594E-01  e=5.212E+00  synthetic construct

pLDDT: mean 96.13, std 6.98, range [46.75, 98.88]

Radius of gyration: 17.38 Å; Cα contacts (8 Å, |Δi|>4): 357; chains: 2; bounding box: 42×44×32 Å

InterPro domains:
  IPR005352 Erg28 [PF03694] (6-116)
  IPR005352 Erg28 [PTHR15451] (1-120)

Secondary structure (DSSP, 8-state):
-HHHHHHHHHHHHHHHHHHHHHHHHH-SSHHHHHTSTT-GGG--HHHHHHHHHHHHHHHHHHHHHHH-TT-HHHHHHHHHHHHHHHHHHHHHHHTS--S-HHHHHHHHHHHHHHHHHHHH--/-HHHHHHHHHHHHHHHHHHHHHHHHH-SSHHHHHTSTT-GGG--HHHHHHHHHHHHHH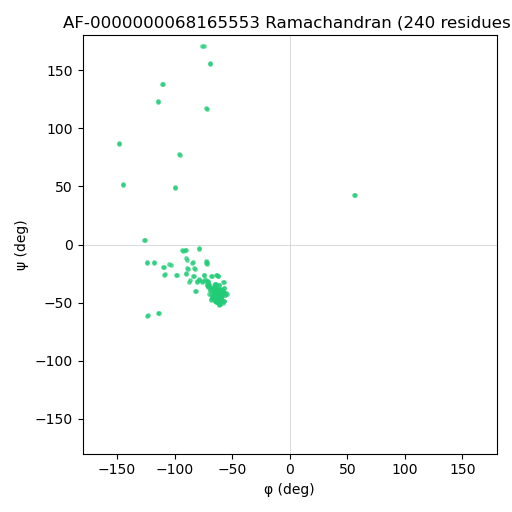HHHHHHHHH-TT-HHHHHHHHHHHHHHHHHHHHHHHTS--S-HHHHHHHHHHHHHHHHHHHH--